Protein AF-R1E0N0-F1 (afdb_monomer_lite)

InterPro domains:
  IPR001611 Leucine-rich repeat [PF13516] (192-214)
  IPR001611 Leucine-rich repeat [PF13516] (220-242)
  IPR001611 Leucine-rich repeat [PF13516] (247-269)
  IPR027038 Ran GTPase-activating protein [PTHR24113] (103-276)
  IPR032675 Leucine-rich repeat domain superfamily [G3DSA:3.80.10.10] (6-167)
  IPR032675 Leucine-rich repeat domain superfamily [G3DSA:3.80.10.10] (168-335)

Secondary structure (DSSP, 8-state):
-TT----TT-SEEE--S----HHHHHHHHHHHHH-SS--EEE-TT-----------TTS---------------SS---------------------PPP-EEE--SS---SHHHHHHHHHHHHH-SS--EEE-TTS---HHHHHHHHHHHHH-SS--BSB-PPTT--EEE-TTS---HHHHHHHHHHHHH-SS--EEE--SS--HHHHHHHHHHHHHH-SS--EEE-TTS---HHHHHHHHHHHTT-SS--EEE--SS---HHHHHHHHHHHHH-SS----EEE-SS-EE-TT-SEEE--S----HHHHHHHHHHHHH-SS--EEE-TTS--TTS-----TT-

Structure (mmCIF, N/CA/C/O backbone):
data_AF-R1E0N0-F1
#
_entry.id   AF-R1E0N0-F1
#
loop_
_atom_site.group_PDB
_atom_site.id
_atom_site.type_symbol
_atom_site.label_atom_id
_atom_site.label_alt_id
_atom_site.label_comp_id
_atom_site.label_asym_id
_atom_site.label_entity_id
_atom_site.label_seq_id
_atom_site.pdbx_PDB_ins_code
_atom_site.Cartn_x
_atom_site.Cartn_y
_atom_site.Cartn_z
_atom_site.occupancy
_atom_site.B_iso_or_equiv
_atom_site.auth_seq_id
_atom_site.auth_comp_id
_atom_site.auth_asym_id
_atom_site.auth_atom_id
_atom_site.pdbx_PDB_model_num
ATOM 1 N N . CYS A 1 1 ? -33.029 17.584 21.250 1.00 31.25 1 CYS A N 1
ATOM 2 C CA . CYS A 1 1 ? -33.042 17.464 19.780 1.00 31.25 1 CYS A CA 1
ATOM 3 C C . CYS A 1 1 ? -33.827 16.222 19.416 1.00 31.25 1 CYS A C 1
ATOM 5 O O . CYS A 1 1 ? -33.360 15.142 19.748 1.00 31.25 1 CYS A O 1
ATOM 7 N N . ASP A 1 2 ? -34.932 16.365 18.687 1.00 25.50 2 ASP A N 1
ATOM 8 C CA . ASP A 1 2 ? -35.741 15.259 18.133 1.00 25.50 2 ASP A CA 1
ATOM 9 C C . ASP A 1 2 ? -35.011 14.463 17.022 1.00 25.50 2 ASP A C 1
ATOM 11 O O . ASP A 1 2 ? -35.625 13.778 16.215 1.00 25.50 2 ASP A O 1
ATOM 15 N N . ALA A 1 3 ? -33.681 14.592 16.940 1.00 32.91 3 ALA A N 1
ATOM 16 C CA . ALA A 1 3 ? -32.833 14.047 15.881 1.00 32.91 3 ALA A CA 1
ATOM 17 C C . ALA A 1 3 ? -32.128 12.737 16.273 1.00 32.91 3 ALA A C 1
ATOM 19 O O . ALA A 1 3 ? -31.517 12.098 15.421 1.00 32.91 3 ALA A O 1
ATOM 20 N N . PHE A 1 4 ? -32.180 12.344 17.548 1.00 43.28 4 PHE A N 1
ATOM 21 C CA . PHE A 1 4 ? -31.486 11.163 18.059 1.00 43.28 4 PHE A CA 1
ATOM 22 C C . PHE A 1 4 ? -32.397 10.407 19.017 1.00 43.28 4 PHE A C 1
ATOM 24 O O . PHE A 1 4 ? -32.357 10.632 20.223 1.00 43.28 4 PHE A O 1
ATOM 31 N N . ASP A 1 5 ? -33.218 9.515 18.471 1.00 41.41 5 ASP A N 1
ATOM 32 C CA . ASP A 1 5 ? -33.920 8.522 19.276 1.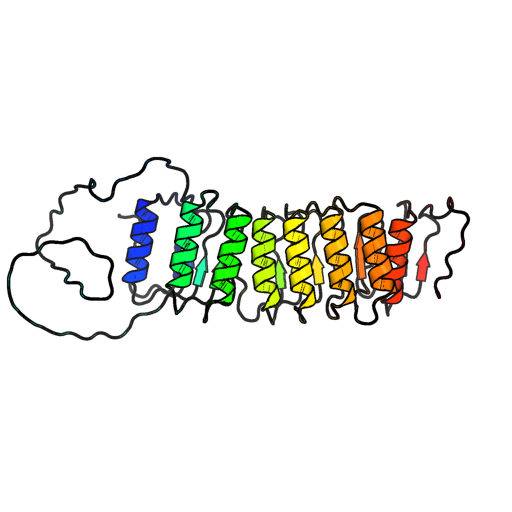00 41.41 5 ASP A CA 1
ATOM 33 C C . ASP A 1 5 ? -33.019 7.280 19.357 1.00 41.41 5 ASP A C 1
ATOM 35 O O . ASP A 1 5 ? -32.892 6.521 18.393 1.00 41.41 5 ASP A O 1
ATOM 39 N N . LEU A 1 6 ? -32.277 7.139 20.462 1.00 48.12 6 LEU A N 1
ATOM 40 C CA . LEU A 1 6 ? -31.504 5.929 20.746 1.00 48.12 6 LEU A CA 1
ATOM 41 C C . LEU A 1 6 ? -32.395 4.970 21.536 1.00 48.12 6 LEU A C 1
ATOM 43 O O . LEU A 1 6 ? -32.607 5.201 22.730 1.00 48.12 6 LEU A O 1
ATOM 47 N N . PRO A 1 7 ? -32.895 3.883 20.923 1.00 46.50 7 PRO A N 1
ATOM 48 C CA . PRO A 1 7 ? -33.668 2.902 21.662 1.00 46.50 7 PRO A CA 1
ATOM 49 C C . PRO A 1 7 ? -32.816 2.302 22.787 1.00 46.50 7 PRO A C 1
ATOM 51 O O . PRO A 1 7 ? -31.628 2.013 22.612 1.00 46.50 7 PRO A O 1
ATOM 54 N N . ALA A 1 8 ? -33.430 2.114 23.957 1.00 50.62 8 ALA A N 1
ATOM 55 C CA . ALA A 1 8 ? -32.774 1.512 25.111 1.00 50.62 8 ALA A CA 1
ATOM 56 C C . ALA A 1 8 ? -32.177 0.141 24.732 1.00 50.62 8 ALA A C 1
ATOM 58 O O . ALA A 1 8 ? -32.892 -0.741 24.259 1.00 50.62 8 ALA A O 1
ATOM 59 N N . GLY A 1 9 ? -30.863 -0.031 24.921 1.00 51.41 9 GLY A N 1
ATOM 60 C CA . GLY A 1 9 ? -30.137 -1.254 24.551 1.00 51.41 9 GLY A CA 1
ATOM 61 C C . GLY A 1 9 ? -29.398 -1.216 23.207 1.00 51.41 9 GLY A C 1
ATOM 62 O O . GLY A 1 9 ? -28.802 -2.224 22.825 1.00 51.41 9 GLY A O 1
ATOM 63 N N . ALA A 1 10 ? -29.414 -0.095 22.478 1.00 50.12 10 ALA A N 1
ATOM 64 C CA . ALA A 1 10 ? -28.702 0.035 21.207 1.00 50.12 10 ALA A CA 1
ATOM 65 C C . ALA A 1 10 ? -27.174 -0.120 21.363 1.00 50.12 10 ALA A C 1
ATOM 67 O O . ALA A 1 10 ? -26.518 0.660 22.050 1.00 50.12 10 ALA A O 1
ATOM 68 N N . GLN A 1 11 ? -26.594 -1.101 20.661 1.00 55.66 11 GLN A N 1
ATOM 69 C CA . GLN A 1 11 ? -25.147 -1.369 20.672 1.00 55.66 11 GLN A CA 1
ATOM 70 C C . GLN A 1 11 ? -24.359 -0.587 19.613 1.00 55.66 11 GLN A C 1
ATOM 72 O O . GLN A 1 11 ? -23.136 -0.467 19.720 1.00 55.66 11 GLN A O 1
ATOM 77 N N . SER A 1 12 ? -25.047 -0.058 18.600 1.00 53.97 12 SER A N 1
ATOM 78 C CA . SER A 1 12 ? -24.457 0.692 17.494 1.00 53.97 12 SER A CA 1
ATOM 79 C C . SER A 1 12 ? -25.295 1.928 17.192 1.00 53.97 12 SER A C 1
ATOM 81 O O . SER A 1 12 ? -26.519 1.833 17.079 1.00 53.97 12 SER A O 1
ATOM 83 N N . LEU A 1 13 ? -24.634 3.079 17.064 1.00 57.12 13 LEU A N 1
ATOM 84 C CA . LEU A 1 13 ? -25.237 4.333 16.622 1.00 57.12 13 LEU A CA 1
ATOM 85 C C . LEU A 1 13 ? -24.609 4.741 15.294 1.00 57.12 13 LEU A C 1
ATOM 87 O O . LEU A 1 13 ? -23.410 5.006 15.222 1.00 57.12 13 LEU A O 1
ATOM 91 N N . VAL A 1 14 ? -25.433 4.820 14.252 1.00 54.00 14 VAL A N 1
ATOM 92 C CA . VAL A 1 14 ? -25.010 5.230 12.912 1.00 54.00 14 VAL A CA 1
ATOM 93 C C . VAL A 1 14 ? -25.655 6.567 12.584 1.00 54.00 14 VAL A C 1
ATOM 95 O O . VAL A 1 14 ? -26.866 6.656 12.401 1.00 54.00 14 VAL A O 1
ATOM 98 N N . VAL A 1 15 ? -24.834 7.605 12.481 1.00 52.31 15 VAL A N 1
ATOM 99 C CA . VAL A 1 15 ? -25.231 8.942 12.051 1.00 52.31 15 VAL A CA 1
ATOM 100 C C . VAL A 1 15 ? -24.463 9.256 10.773 1.00 52.31 15 VAL A C 1
ATOM 102 O O . VAL A 1 15 ? -23.342 9.760 10.817 1.00 52.31 15 VAL A O 1
ATOM 105 N N . LYS A 1 16 ? -25.062 8.914 9.628 1.00 49.94 16 LYS A N 1
ATOM 106 C CA . LYS A 1 16 ? -24.492 9.135 8.291 1.00 49.94 16 LYS A CA 1
ATOM 107 C C . LYS A 1 16 ? -25.175 10.289 7.585 1.00 49.94 16 LYS A C 1
ATOM 109 O O . LYS A 1 16 ? -26.393 10.418 7.672 1.00 49.94 16 LYS A O 1
ATOM 114 N N . SER A 1 17 ? -24.397 11.064 6.833 1.00 48.38 17 SER A N 1
ATOM 115 C CA . SER A 1 17 ? -24.915 12.053 5.874 1.00 48.38 17 SER A CA 1
ATOM 116 C C . SER A 1 17 ? -25.829 13.130 6.476 1.00 48.38 17 SER A C 1
ATOM 118 O O . SER A 1 17 ? -26.565 13.786 5.743 1.00 48.38 17 SER A O 1
ATOM 120 N N . ASN A 1 18 ? -25.758 13.350 7.790 1.00 46.91 18 ASN A N 1
ATOM 121 C CA . ASN A 1 18 ? -26.441 14.447 8.469 1.00 46.91 18 ASN A CA 1
ATOM 122 C C . ASN A 1 18 ? -25.405 15.523 8.793 1.00 46.91 18 ASN A C 1
ATOM 124 O O . ASN A 1 18 ? -24.410 15.167 9.408 1.00 46.91 18 ASN A O 1
ATOM 128 N N . PRO A 1 19 ? -25.580 16.804 8.430 1.00 47.94 19 PRO A N 1
ATOM 129 C CA . PRO A 1 19 ? -24.644 17.857 8.817 1.00 47.94 19 PRO A CA 1
ATOM 130 C C . PRO A 1 19 ? -24.703 18.078 10.337 1.00 47.94 19 PRO A C 1
ATOM 132 O O . PRO A 1 19 ? -25.600 18.737 10.861 1.00 47.94 19 PRO A O 1
ATOM 135 N N . ILE A 1 20 ? -23.756 17.489 11.063 1.00 45.81 20 ILE A N 1
ATOM 136 C CA . ILE A 1 20 ? -23.648 17.574 12.524 1.00 45.81 20 ILE A CA 1
ATOM 137 C C . ILE A 1 20 ? -22.694 18.728 12.843 1.00 45.81 20 ILE A C 1
ATOM 139 O O . ILE A 1 20 ? -21.484 18.564 12.781 1.00 45.81 20 ILE A O 1
ATOM 143 N N . GLY A 1 21 ? -23.211 19.910 13.184 1.00 43.19 21 GLY A N 1
ATOM 144 C CA . GLY A 1 21 ? -22.358 21.036 13.593 1.00 43.19 21 GLY A CA 1
ATOM 145 C C . GLY A 1 21 ? -21.530 20.751 14.867 1.00 43.19 21 GLY A C 1
ATOM 146 O O . GLY A 1 21 ? -21.801 19.776 15.575 1.00 43.19 21 GLY A O 1
ATOM 147 N N . PRO A 1 22 ? -20.570 21.623 15.241 1.00 42.31 22 PRO A N 1
ATOM 148 C CA . PRO A 1 22 ? -19.692 21.436 16.408 1.00 42.31 22 PRO A CA 1
ATOM 149 C C . PRO A 1 22 ? -20.447 21.166 17.720 1.00 42.31 22 PRO A C 1
ATOM 151 O O . PRO A 1 22 ? -20.019 20.360 18.543 1.00 42.31 22 PRO A O 1
ATOM 154 N N . ALA A 1 23 ? -21.619 21.785 17.890 1.00 37.19 23 ALA A N 1
ATOM 155 C CA . ALA A 1 23 ? -22.495 21.569 19.039 1.00 37.19 23 ALA A CA 1
ATOM 156 C C . ALA A 1 23 ? -23.024 20.128 19.121 1.00 37.19 23 ALA A C 1
ATOM 158 O O . ALA A 1 23 ? -23.119 19.569 20.210 1.00 37.19 23 ALA A O 1
ATOM 159 N N . ALA A 1 24 ? -23.321 19.502 17.982 1.00 40.81 24 ALA A N 1
ATOM 160 C CA . ALA A 1 24 ? -23.799 18.129 17.932 1.00 40.81 24 ALA A CA 1
ATOM 161 C C . ALA A 1 24 ? -22.650 17.111 18.082 1.00 40.81 24 ALA A C 1
ATOM 163 O O . ALA A 1 24 ? -22.877 16.041 18.638 1.00 40.81 24 ALA A O 1
ATOM 164 N N . ALA A 1 25 ? -21.406 17.471 17.732 1.00 44.06 25 ALA A N 1
ATOM 165 C CA . ALA A 1 25 ? -20.209 16.697 18.087 1.00 44.06 25 ALA A CA 1
ATOM 166 C C . ALA A 1 25 ? -19.951 16.686 19.611 1.00 44.06 25 ALA A C 1
ATOM 168 O O . ALA A 1 25 ? -19.658 15.636 20.185 1.00 44.06 25 ALA A O 1
ATOM 169 N N . THR A 1 26 ? -20.141 17.822 20.291 1.00 42.44 26 THR A N 1
ATOM 170 C CA . THR A 1 26 ? -20.102 17.904 21.764 1.00 42.44 26 THR A CA 1
ATOM 171 C C . THR A 1 26 ? -21.248 17.117 22.408 1.00 42.44 26 THR A C 1
ATOM 173 O O . THR A 1 26 ? -21.050 16.439 23.415 1.00 42.44 26 THR A O 1
ATOM 176 N N . LEU A 1 27 ? -22.440 17.148 21.803 1.00 38.47 27 LEU A N 1
ATOM 177 C CA . LEU A 1 27 ? -23.608 16.386 22.255 1.00 38.47 27 LEU A CA 1
ATOM 178 C C . LEU A 1 27 ? -23.387 14.871 22.097 1.00 38.47 27 LEU A C 1
ATOM 180 O O . LEU A 1 27 ? -23.697 14.111 23.009 1.00 38.47 27 LEU A O 1
ATOM 184 N N . LEU A 1 28 ? -22.753 14.442 21.001 1.00 46.28 28 LEU A N 1
ATOM 185 C CA . LEU A 1 28 ? -22.295 13.068 20.777 1.00 46.28 28 LEU A CA 1
ATOM 186 C C . LEU A 1 28 ? -21.244 12.631 21.804 1.00 46.28 28 LEU A C 1
ATOM 188 O O . LEU A 1 28 ? -21.356 11.537 22.348 1.00 46.28 28 LEU A O 1
ATOM 192 N N . ALA A 1 29 ? -20.276 13.490 22.141 1.00 42.81 29 ALA A N 1
ATOM 193 C CA . ALA A 1 29 ? -19.325 13.220 23.222 1.00 42.81 29 ALA A CA 1
ATOM 194 C C . ALA A 1 29 ? -20.030 13.038 24.583 1.00 42.81 29 ALA A C 1
ATOM 196 O O . ALA A 1 29 ? -19.627 12.190 25.380 1.00 42.81 29 ALA A O 1
ATOM 197 N N . GLY A 1 30 ? -21.117 13.779 24.826 1.00 39.38 30 GLY A N 1
ATOM 198 C CA . GLY A 1 30 ? -21.994 13.599 25.986 1.00 39.38 30 GLY A CA 1
ATOM 199 C C . GLY A 1 30 ? -22.769 12.274 25.970 1.00 39.38 30 GLY A C 1
ATOM 200 O O . GLY A 1 30 ? -22.782 11.567 26.975 1.00 39.38 30 GLY A O 1
ATOM 201 N N . VAL A 1 31 ? -23.354 11.896 24.828 1.00 41.09 31 VAL A N 1
ATOM 202 C CA . VAL A 1 31 ? -24.087 10.625 24.644 1.00 41.09 31 VAL A CA 1
ATOM 203 C C . VAL A 1 31 ? -23.164 9.413 24.811 1.00 41.09 31 VAL A C 1
ATOM 205 O O . VAL A 1 31 ? -23.545 8.440 25.457 1.00 41.09 31 VAL A O 1
ATOM 208 N N . LEU A 1 32 ? -21.925 9.482 24.312 1.00 47.34 32 LEU A N 1
ATOM 209 C CA . LEU A 1 32 ? -20.915 8.432 24.505 1.00 47.34 32 LEU A CA 1
ATOM 210 C C . LEU A 1 32 ? -20.492 8.285 25.970 1.00 47.34 32 LEU A C 1
ATOM 212 O O . LEU A 1 32 ? -20.198 7.182 26.413 1.00 47.34 32 LEU A O 1
ATOM 216 N N . LYS A 1 33 ? -20.468 9.388 26.725 1.00 44.66 33 LYS A N 1
ATOM 217 C CA . LYS A 1 33 ? -20.121 9.385 28.152 1.00 44.66 33 LYS A CA 1
ATOM 218 C C . LYS A 1 33 ? -21.240 8.814 29.034 1.00 44.66 33 LYS A C 1
ATOM 220 O O . LYS A 1 33 ? -20.961 8.359 30.138 1.00 44.66 33 LYS A O 1
ATOM 225 N N . LEU A 1 34 ? -22.490 8.870 28.567 1.00 39.72 34 LEU A N 1
ATOM 226 C CA . LEU A 1 34 ? -23.687 8.470 29.317 1.00 39.72 34 LEU A CA 1
ATOM 227 C C . LEU A 1 34 ? -24.271 7.116 28.878 1.00 39.72 34 LEU A C 1
ATOM 229 O O . LEU A 1 34 ? -25.087 6.550 29.604 1.00 39.72 34 LEU A O 1
ATOM 233 N N . SER A 1 35 ? -23.888 6.585 27.713 1.00 44.94 35 SER A N 1
ATOM 234 C CA . SER A 1 35 ? -24.429 5.315 27.226 1.00 44.94 35 SER A CA 1
ATOM 235 C C . SER A 1 35 ? -23.799 4.112 27.925 1.00 44.94 35 SER A C 1
ATOM 237 O O . SER A 1 35 ? -22.593 3.902 27.874 1.00 44.94 35 SER A O 1
ATOM 239 N N . GLN A 1 36 ? -24.648 3.270 28.515 1.00 52.94 36 GLN A N 1
ATOM 240 C CA . GLN A 1 36 ? -24.262 1.998 29.133 1.00 52.94 36 GLN A CA 1
ATOM 241 C C . GLN A 1 36 ? -24.331 0.812 28.164 1.00 52.94 36 GLN A C 1
ATOM 243 O O . GLN A 1 36 ? -24.257 -0.324 28.611 1.00 52.94 36 GLN A O 1
ATOM 248 N N . THR A 1 37 ? -24.530 1.020 26.858 1.00 49.44 37 THR A N 1
ATOM 249 C CA . THR A 1 37 ? -24.703 -0.100 25.903 1.00 49.44 37 THR A CA 1
ATOM 250 C C . THR A 1 37 ? -24.011 0.093 24.557 1.00 49.44 37 THR A C 1
ATOM 252 O O . THR A 1 37 ? -23.838 -0.884 23.829 1.00 49.44 37 THR A O 1
ATOM 255 N N . LEU A 1 38 ? -23.564 1.310 24.231 1.00 53.47 38 LEU A N 1
ATOM 256 C CA . LEU A 1 38 ? -22.994 1.607 22.922 1.00 53.47 38 LEU A CA 1
ATOM 257 C C . LEU A 1 38 ? -21.565 1.070 22.785 1.00 53.47 38 LEU A C 1
ATOM 259 O O . LEU A 1 38 ? -20.667 1.462 23.524 1.00 53.47 38 LEU A O 1
ATOM 263 N N . THR A 1 39 ? -21.340 0.228 21.782 1.00 57.75 39 THR A N 1
ATOM 264 C CA . THR A 1 39 ? -20.015 -0.326 21.452 1.00 57.75 39 THR A CA 1
ATOM 265 C C . THR A 1 39 ? -19.440 0.241 20.157 1.00 57.75 39 THR A C 1
ATOM 267 O O . THR A 1 39 ? -18.218 0.352 20.042 1.00 57.75 39 THR A O 1
ATOM 270 N N . THR A 1 40 ? -20.310 0.664 19.233 1.00 53.09 40 THR A N 1
ATOM 271 C CA . THR A 1 40 ? -19.940 1.207 17.921 1.00 53.09 40 THR A CA 1
ATOM 272 C C . THR A 1 40 ? -20.577 2.575 17.689 1.00 53.09 40 THR A C 1
ATOM 274 O O . THR A 1 40 ? -21.780 2.752 17.898 1.00 53.09 40 THR A O 1
ATOM 277 N N . LEU A 1 41 ? -19.784 3.529 17.200 1.00 59.47 41 LEU A N 1
ATOM 278 C CA . LEU A 1 41 ? -20.256 4.831 16.732 1.00 59.47 41 LEU A CA 1
ATOM 279 C C . LEU A 1 41 ? -19.771 5.100 15.304 1.00 59.47 41 LEU A C 1
ATOM 281 O O . LEU A 1 41 ? -18.569 5.151 15.068 1.00 59.47 41 LEU A O 1
ATOM 285 N N . ASP A 1 42 ? -20.687 5.343 14.369 1.00 52.81 42 ASP A N 1
ATOM 286 C CA . ASP A 1 42 ? -20.373 5.713 12.986 1.00 52.81 42 ASP A CA 1
ATOM 287 C C . ASP A 1 42 ? -20.882 7.123 12.680 1.00 52.81 42 ASP A C 1
ATOM 289 O O . ASP A 1 42 ? -22.086 7.364 12.657 1.00 52.81 42 ASP A O 1
ATOM 293 N N . LEU A 1 43 ? -19.953 8.054 12.459 1.00 55.91 43 LEU A N 1
ATOM 294 C CA . LEU A 1 43 ? -20.214 9.451 12.104 1.00 55.91 43 LEU A CA 1
ATOM 295 C C . LEU A 1 43 ? -19.848 9.759 10.647 1.00 55.91 43 LEU A C 1
ATOM 297 O O . LEU A 1 43 ? -19.673 10.923 10.288 1.00 55.91 43 LEU A O 1
ATOM 301 N N . SER A 1 44 ? -19.652 8.745 9.805 1.00 52.25 44 SER A N 1
ATOM 302 C CA . SER A 1 44 ? -19.103 8.946 8.465 1.00 52.25 44 SER A CA 1
ATOM 303 C C . SER A 1 44 ? -19.971 9.850 7.584 1.00 52.25 44 SER A C 1
ATOM 305 O O . SER A 1 44 ? -21.200 9.780 7.567 1.00 52.25 44 SER A O 1
ATOM 307 N N . SER A 1 45 ? -19.315 10.703 6.793 1.00 50.31 45 SER A N 1
ATOM 308 C CA . SER A 1 45 ? -19.965 11.617 5.837 1.00 50.31 45 SER A CA 1
ATOM 309 C C . SER A 1 45 ? -20.953 12.626 6.454 1.00 50.31 45 SER A C 1
ATOM 311 O O . SER A 1 45 ? -21.751 13.214 5.730 1.00 50.31 45 SER A O 1
ATOM 313 N N . SER A 1 46 ? -20.897 12.867 7.767 1.00 48.12 46 SER A N 1
ATOM 314 C CA . SER A 1 46 ? -21.801 13.778 8.494 1.00 48.12 46 SER A CA 1
ATOM 315 C C . SER A 1 46 ? -21.347 15.248 8.540 1.00 48.12 46 SER A C 1
ATOM 317 O O . SER A 1 46 ? -21.805 16.026 9.370 1.00 48.12 46 SER A O 1
ATOM 319 N N . GLY A 1 47 ? -20.438 15.657 7.646 1.00 44.62 47 GLY A N 1
ATOM 320 C CA . GLY A 1 47 ? -20.153 17.071 7.357 1.00 44.62 47 GLY A CA 1
ATOM 321 C C . GLY A 1 47 ? -19.937 17.977 8.578 1.00 44.62 47 GLY A C 1
ATOM 322 O O . GLY A 1 47 ? -20.528 19.051 8.636 1.00 44.62 47 GLY A O 1
ATOM 323 N N . ILE A 1 48 ? -19.101 17.564 9.542 1.00 47.91 48 ILE A N 1
ATOM 324 C CA . ILE A 1 48 ? -18.906 18.291 10.816 1.00 47.91 48 ILE A CA 1
ATOM 325 C C . ILE A 1 48 ? -18.257 19.681 10.626 1.00 47.91 48 ILE A C 1
ATOM 327 O O . ILE A 1 48 ? -18.323 20.549 11.496 1.00 47.91 48 ILE A O 1
ATOM 331 N N . CYS A 1 49 ? -17.690 19.936 9.446 1.00 37.38 49 CYS A N 1
ATOM 332 C CA . CYS A 1 49 ? -16.821 21.075 9.175 1.00 37.38 49 CYS A CA 1
ATOM 333 C C . CYS A 1 49 ? -17.381 21.974 8.053 1.00 37.38 49 CYS A C 1
ATOM 335 O O . CYS A 1 49 ? -16.840 21.977 6.947 1.00 37.38 49 CYS A O 1
ATOM 337 N N . GLN A 1 50 ? -18.463 22.726 8.296 1.00 32.28 50 GLN A N 1
ATOM 338 C CA . GLN A 1 50 ? -18.890 23.807 7.378 1.00 32.28 50 GLN A CA 1
ATOM 339 C C . GLN A 1 50 ? -19.317 25.128 8.043 1.00 32.28 50 GLN A C 1
ATOM 341 O O . GLN A 1 50 ? -19.706 26.048 7.331 1.00 32.28 50 GLN A O 1
ATOM 346 N N . VAL A 1 51 ? -19.194 25.296 9.364 1.00 29.30 51 VAL A N 1
ATOM 347 C CA . VAL A 1 51 ? -19.528 26.579 10.012 1.00 29.30 51 VAL A CA 1
ATOM 348 C C . VAL A 1 51 ? -18.311 27.118 10.757 1.00 29.30 51 VAL A C 1
ATOM 350 O O . VAL A 1 51 ? -17.847 26.519 11.722 1.00 29.30 51 VAL A O 1
ATOM 353 N N . THR A 1 52 ? -17.792 28.242 10.261 1.00 26.14 52 THR A N 1
ATOM 354 C CA . THR A 1 52 ? -16.612 28.983 10.737 1.00 26.14 52 THR A CA 1
ATOM 355 C C . THR A 1 52 ? -16.870 29.878 11.949 1.00 26.14 52 THR A C 1
ATOM 357 O O . THR A 1 52 ? -15.986 30.644 12.318 1.00 26.14 52 THR A O 1
ATOM 360 N N . ASP A 1 53 ? -18.027 29.782 12.602 1.00 24.62 53 ASP A N 1
ATOM 361 C CA . ASP A 1 53 ? -18.358 30.667 13.716 1.00 24.62 53 ASP A CA 1
ATOM 362 C C . ASP A 1 53 ? -18.360 29.928 15.053 1.00 24.62 53 ASP A C 1
ATOM 364 O O . ASP A 1 53 ? -19.092 28.968 15.299 1.00 24.62 53 ASP A O 1
ATOM 368 N N . TYR A 1 54 ? -17.479 30.417 15.919 1.00 25.41 54 TYR A N 1
ATOM 369 C CA . TYR A 1 54 ? -17.299 30.024 17.304 1.00 25.41 54 TYR A CA 1
ATOM 370 C C . TYR A 1 54 ? -18.607 30.266 18.076 1.00 25.41 54 TYR A C 1
ATOM 372 O O . TYR A 1 54 ? -18.985 31.412 18.319 1.00 25.41 54 TYR A O 1
ATOM 380 N N . VAL A 1 55 ? -19.297 29.204 18.498 1.00 26.92 55 VAL A N 1
ATOM 381 C CA . VAL A 1 55 ? -20.316 29.323 19.548 1.00 26.92 55 VAL A CA 1
ATOM 382 C C . VAL A 1 55 ? -19.596 29.177 20.878 1.00 26.92 55 VAL A C 1
ATOM 384 O O . VAL A 1 55 ? -19.226 28.082 21.296 1.00 26.92 55 VAL A O 1
ATOM 387 N N . ASP A 1 56 ? -19.368 30.315 21.521 1.00 27.31 56 ASP A N 1
ATOM 388 C CA . ASP A 1 56 ? -18.956 30.384 22.915 1.00 27.31 56 ASP A CA 1
ATOM 389 C C . ASP A 1 56 ? -20.000 29.651 23.775 1.00 27.31 56 ASP A C 1
ATOM 391 O O . ASP A 1 56 ? -21.143 30.096 23.911 1.00 27.31 56 ASP A O 1
ATOM 395 N N . ALA A 1 57 ? -19.613 28.505 24.339 1.00 28.44 57 ALA A N 1
ATOM 396 C CA . ALA A 1 57 ? -20.478 27.666 25.168 1.00 28.44 57 ALA A CA 1
ATOM 397 C C . ALA A 1 57 ? -20.954 28.370 26.456 1.00 28.44 57 ALA A C 1
ATOM 399 O O . ALA A 1 57 ? -21.817 27.842 27.151 1.00 28.44 57 ALA A O 1
ATOM 400 N N . THR A 1 58 ? -20.447 29.573 26.758 1.00 27.12 58 THR A N 1
ATOM 401 C CA . THR A 1 58 ? -20.941 30.431 27.846 1.00 27.12 58 THR A CA 1
ATOM 402 C C . THR A 1 58 ? -22.110 31.343 27.444 1.00 27.12 58 THR A C 1
ATOM 404 O O . THR A 1 58 ? -22.669 32.027 28.299 1.00 27.12 58 THR A O 1
ATOM 407 N N . LYS A 1 59 ? -22.521 31.354 26.166 1.00 24.52 59 LYS A N 1
ATOM 408 C CA . LYS A 1 59 ? -23.579 32.241 25.634 1.00 24.52 59 LYS A CA 1
ATOM 409 C C . LYS A 1 59 ? -24.820 31.529 25.092 1.00 24.52 59 LYS A C 1
ATOM 411 O O . LYS A 1 59 ? -25.682 32.182 24.508 1.00 24.52 59 LYS A O 1
ATOM 416 N N . VAL A 1 60 ? -24.951 30.220 25.294 1.00 25.41 60 VAL A N 1
ATOM 417 C CA . VAL A 1 60 ? -26.189 29.504 24.957 1.00 25.41 60 VAL A CA 1
ATOM 418 C C . VAL A 1 60 ? -27.114 29.540 26.170 1.00 25.41 60 VAL A C 1
ATOM 420 O O . VAL A 1 60 ? -27.004 28.710 27.069 1.00 25.41 60 VAL A O 1
ATOM 423 N N . SER A 1 61 ? -28.015 30.523 26.210 1.00 24.20 61 SER A N 1
ATOM 424 C CA . SER A 1 61 ? -29.154 30.518 27.125 1.00 24.20 61 SER A CA 1
ATOM 425 C C . SER A 1 61 ? -30.374 29.904 26.437 1.00 24.20 61 SER A C 1
ATOM 427 O O . SER A 1 61 ? -30.722 30.239 25.306 1.00 24.20 61 SER A O 1
ATOM 429 N N . GLY A 1 62 ? -31.026 28.985 27.140 1.00 27.23 62 GLY A N 1
ATOM 430 C CA . GLY A 1 62 ? -32.316 28.418 26.778 1.00 27.23 62 GLY A CA 1
ATOM 431 C C . GLY A 1 62 ? -33.019 27.994 28.058 1.00 27.23 62 GLY A C 1
ATOM 432 O O . GLY A 1 62 ? -32.423 27.325 28.900 1.00 27.23 62 GLY A O 1
ATOM 433 N N . GLU A 1 63 ? -34.259 28.435 28.242 1.00 21.58 63 GLU A N 1
ATOM 434 C CA . GLU A 1 63 ? -35.066 28.065 29.402 1.00 21.58 63 GLU A CA 1
ATOM 435 C C . GLU A 1 63 ? -35.578 26.627 29.250 1.00 21.58 63 GLU A C 1
ATOM 437 O O . GLU A 1 63 ? -36.191 26.276 28.241 1.00 21.58 63 GLU A O 1
ATOM 442 N N . SER A 1 64 ? -35.354 25.802 30.275 1.00 26.48 64 SER A N 1
ATOM 443 C CA . SER A 1 64 ? -36.064 24.535 30.451 1.00 26.48 64 SER A CA 1
ATOM 444 C C . SER A 1 64 ? -37.367 24.794 31.206 1.00 26.48 64 SER A C 1
ATOM 446 O O . SER A 1 64 ? -37.371 25.485 32.225 1.00 26.48 64 SER A O 1
ATOM 448 N N . LYS A 1 65 ? -38.471 24.219 30.722 1.00 25.86 65 LYS A N 1
ATOM 449 C CA . LYS A 1 65 ? -39.786 24.250 31.380 1.00 25.86 65 LYS A CA 1
ATOM 450 C C . LYS A 1 65 ? -40.076 23.020 32.241 1.00 25.86 65 LYS A C 1
ATOM 452 O O . LYS A 1 65 ? -41.233 22.794 32.581 1.00 25.86 65 LYS A O 1
ATOM 457 N N . GLU A 1 66 ? -39.063 22.253 32.636 1.00 26.66 66 GLU A N 1
ATOM 458 C CA . GLU A 1 66 ? -39.275 21.104 33.518 1.00 26.66 66 GLU A CA 1
ATOM 459 C C . GLU A 1 66 ? -38.450 21.186 34.800 1.00 26.66 66 GLU A C 1
ATOM 461 O O . GLU A 1 66 ? -37.237 21.390 34.808 1.00 26.66 66 GLU A O 1
ATOM 466 N N . VAL A 1 67 ? -39.191 21.075 35.901 1.00 24.44 67 VAL A N 1
ATOM 467 C CA . VAL A 1 67 ? -38.743 21.164 37.284 1.00 24.44 67 VAL A CA 1
ATOM 468 C C . VAL A 1 67 ? -38.198 19.805 37.717 1.00 24.44 67 VAL A C 1
ATOM 470 O O . VAL A 1 67 ? -38.937 18.825 37.729 1.00 24.44 67 VAL A O 1
ATOM 473 N N . GLY A 1 68 ? -36.942 19.792 38.169 1.00 29.95 68 GLY A N 1
ATOM 474 C CA . GLY A 1 68 ? -36.424 18.792 39.106 1.00 29.95 68 GLY A CA 1
ATOM 475 C C . GLY A 1 68 ? -35.613 17.642 38.505 1.00 29.95 68 GLY A C 1
ATOM 476 O O . GLY A 1 68 ? -36.146 16.560 38.299 1.00 29.95 68 GLY A O 1
ATOM 477 N N . ALA A 1 69 ? -34.301 17.841 38.350 1.00 22.28 69 ALA A N 1
ATOM 478 C CA . ALA A 1 69 ? -33.281 16.801 38.534 1.00 22.28 69 ALA A CA 1
ATOM 479 C C . ALA A 1 69 ? -31.891 17.456 38.627 1.00 22.28 69 ALA A C 1
ATOM 481 O O . ALA A 1 69 ? -31.446 18.133 37.703 1.00 22.28 69 ALA A O 1
ATOM 482 N N . GLU A 1 70 ? -31.221 17.269 39.761 1.00 22.45 70 GLU A N 1
ATOM 483 C CA . GLU A 1 70 ? -29.886 17.789 40.066 1.00 22.45 70 GLU A CA 1
ATOM 484 C C . GLU A 1 70 ? -28.836 16.706 39.756 1.00 22.45 70 GLU A C 1
ATOM 486 O O . GLU A 1 70 ? -28.995 15.552 40.156 1.00 22.45 70 GLU A O 1
ATOM 491 N N . VAL A 1 71 ? -27.773 17.047 39.017 1.00 24.67 71 VAL A N 1
ATOM 492 C CA . VAL A 1 71 ? -26.701 16.112 38.628 1.00 24.67 71 VAL A CA 1
ATOM 493 C C . VAL A 1 71 ? -25.399 16.538 39.308 1.00 24.67 71 VAL A C 1
ATOM 495 O O . VAL A 1 71 ? -24.774 17.519 38.914 1.00 24.67 71 VAL A O 1
ATOM 498 N N . VAL A 1 72 ? -24.989 15.784 40.331 1.00 20.91 72 VAL A N 1
ATOM 499 C CA . VAL A 1 72 ? -23.738 15.980 41.083 1.00 20.91 72 VAL A CA 1
ATOM 500 C C . VAL A 1 72 ? -22.603 15.181 40.430 1.00 20.91 72 VAL A C 1
ATOM 502 O O . VAL A 1 72 ? -22.731 13.983 40.191 1.00 20.91 72 VAL A O 1
ATOM 505 N N . TYR A 1 73 ? -21.477 15.847 40.162 1.00 23.83 73 TYR A N 1
ATOM 506 C CA . TYR A 1 73 ? -20.254 15.286 39.572 1.00 23.83 73 TYR A CA 1
ATOM 507 C C . TYR A 1 73 ? -19.091 15.381 40.574 1.00 23.83 73 TYR A C 1
ATOM 509 O O . TYR A 1 73 ? -18.852 16.459 41.113 1.00 23.83 73 TYR A O 1
ATOM 517 N N . GLN A 1 74 ? -18.317 14.302 40.773 1.00 20.45 74 GLN A N 1
ATOM 518 C CA . GLN A 1 74 ? -17.000 14.363 41.433 1.00 20.45 74 GLN A CA 1
ATOM 519 C C . GLN A 1 74 ? -15.959 13.399 40.822 1.00 20.45 74 GLN A C 1
ATOM 521 O O . GLN A 1 74 ? -16.083 12.185 40.940 1.00 20.45 74 GLN A O 1
ATOM 526 N N . GLY A 1 75 ? -14.895 14.000 40.256 1.00 24.48 75 GLY A N 1
ATOM 527 C CA . GLY A 1 75 ? -13.498 13.520 40.167 1.00 24.48 75 GLY A CA 1
ATOM 528 C C . GLY A 1 75 ? -13.160 12.451 39.112 1.00 24.48 75 GLY A C 1
ATOM 529 O O . GLY A 1 75 ? -13.584 11.313 39.238 1.00 24.48 75 GLY A O 1
ATOM 530 N N . ARG A 1 76 ? -12.315 12.690 38.089 1.00 23.34 76 ARG A N 1
ATOM 531 C CA . ARG A 1 76 ? -11.103 13.549 38.004 1.00 23.34 76 ARG A CA 1
ATOM 532 C C . ARG A 1 76 ? -11.138 14.514 36.785 1.00 23.34 76 ARG A C 1
ATOM 534 O O . ARG A 1 76 ? -11.541 14.106 35.702 1.00 23.34 76 ARG A O 1
ATOM 541 N N . GLU A 1 77 ? -10.733 15.777 36.994 1.00 26.08 77 GLU A N 1
ATOM 542 C CA . GLU A 1 77 ? -11.269 17.040 36.404 1.00 26.08 77 GLU A CA 1
ATOM 543 C C . GLU A 1 77 ? -10.452 17.796 35.318 1.00 26.08 77 GLU A C 1
ATOM 545 O O . GLU A 1 77 ? -9.245 17.599 35.184 1.00 26.08 77 GLU A O 1
ATOM 550 N N . LEU A 1 78 ? -11.115 18.794 34.680 1.00 21.81 78 LEU A N 1
ATOM 551 C CA . LEU A 1 78 ? -10.699 20.222 34.650 1.00 21.81 78 LEU A CA 1
ATOM 552 C C . LEU A 1 78 ? -11.902 21.129 35.079 1.00 21.81 78 LEU A C 1
ATOM 554 O O . LEU A 1 78 ? -13.036 20.807 34.730 1.00 21.81 78 LEU A O 1
ATOM 558 N N . ILE A 1 79 ? -11.648 22.217 35.833 1.00 21.05 79 ILE A N 1
ATOM 559 C CA . ILE A 1 79 ? -12.548 22.980 36.753 1.00 21.05 79 ILE A CA 1
ATOM 560 C C . ILE A 1 79 ? -13.082 24.324 36.187 1.00 21.05 79 ILE A C 1
ATOM 562 O O . ILE A 1 79 ? -12.330 25.021 35.509 1.00 21.05 79 ILE A O 1
ATOM 566 N N . VAL A 1 80 ? -14.293 24.758 36.611 1.00 19.61 80 VAL A N 1
ATOM 567 C CA . VAL A 1 80 ? -14.680 26.181 36.857 1.00 19.61 80 VAL A CA 1
ATOM 568 C C . VAL A 1 80 ? -15.493 26.296 38.178 1.00 19.61 80 VAL A C 1
ATOM 570 O O . VAL A 1 80 ? -16.429 25.531 38.383 1.00 19.61 80 VAL A O 1
ATOM 573 N N . SER A 1 81 ? -15.098 27.221 39.071 1.00 20.80 81 SER A N 1
ATOM 574 C CA . SER A 1 81 ? -15.598 27.559 40.439 1.00 20.80 81 SER A CA 1
ATOM 575 C C . SER A 1 81 ? -16.750 28.601 40.432 1.00 20.80 81 SER A C 1
ATOM 577 O O . SER A 1 81 ? -16.856 29.316 39.444 1.00 20.80 81 SER A O 1
ATOM 579 N N . GLU A 1 82 ? -17.638 28.831 41.420 1.00 22.56 82 GLU A N 1
ATOM 580 C CA . GLU A 1 82 ? -17.694 28.667 42.896 1.00 22.56 82 GLU A CA 1
ATOM 581 C C . GLU A 1 82 ? -19.076 28.145 43.388 1.00 22.56 82 GLU A C 1
ATOM 583 O O . GLU A 1 82 ? -20.075 28.221 42.677 1.00 22.56 82 GLU A O 1
ATOM 588 N N . ALA A 1 83 ? -19.129 27.645 44.631 1.00 24.67 83 ALA A N 1
ATOM 589 C CA . ALA A 1 83 ? -20.267 26.966 45.270 1.00 24.67 83 ALA A CA 1
ATOM 590 C C . ALA A 1 83 ? -21.112 27.855 46.212 1.00 24.67 83 ALA A C 1
ATOM 592 O O . ALA A 1 83 ? -20.602 28.845 46.736 1.00 24.67 83 ALA A O 1
ATOM 593 N N . LYS A 1 84 ? -22.338 27.404 46.555 1.00 20.98 84 LYS A N 1
ATOM 594 C CA . LYS A 1 84 ? -22.882 27.481 47.931 1.00 20.98 84 LYS A CA 1
ATOM 595 C C . LYS A 1 84 ? -24.022 26.479 48.219 1.00 20.98 84 LYS A C 1
ATOM 597 O O . LYS A 1 84 ? -25.098 26.583 47.649 1.00 20.98 84 LYS A O 1
ATOM 602 N N . ASP A 1 85 ? -23.709 25.599 49.174 1.00 24.38 85 ASP A N 1
ATOM 603 C CA . ASP A 1 85 ? -24.515 24.979 50.242 1.00 24.38 85 ASP A CA 1
ATOM 604 C C . ASP A 1 85 ? -25.693 23.990 50.001 1.00 24.38 85 ASP A C 1
ATOM 606 O O . ASP A 1 85 ? -26.717 24.319 49.415 1.00 24.38 85 ASP A O 1
ATOM 610 N N . PHE A 1 86 ? -25.541 22.841 50.695 1.00 24.83 86 PHE A N 1
ATOM 611 C CA . PHE A 1 86 ? -26.500 21.976 51.427 1.00 24.83 86 PHE A CA 1
ATOM 612 C C . PHE A 1 86 ? -26.621 20.465 51.082 1.00 24.83 86 PHE A C 1
ATOM 614 O O . PHE A 1 86 ? -27.028 20.034 50.014 1.00 24.83 86 PHE A O 1
ATOM 621 N N . THR A 1 87 ? -26.256 19.697 52.119 1.00 28.80 87 THR A N 1
ATOM 622 C CA . THR A 1 87 ? -26.604 18.348 52.625 1.00 28.80 87 THR A CA 1
ATOM 623 C C . THR A 1 87 ? -27.721 17.510 51.969 1.00 28.80 87 THR A C 1
ATOM 625 O O . THR A 1 87 ? -28.889 17.853 52.092 1.00 28.80 87 THR A O 1
ATOM 628 N N . GLU A 1 88 ? -27.404 16.300 51.485 1.00 25.61 88 GLU A N 1
ATOM 629 C CA . GLU A 1 88 ? -27.607 14.987 52.147 1.00 25.61 88 GLU A CA 1
ATOM 630 C C . GLU A 1 88 ? -27.138 13.829 51.234 1.00 25.61 88 GLU A C 1
ATOM 632 O O . GLU A 1 88 ? -27.258 13.876 50.014 1.00 25.61 88 GLU A O 1
ATOM 637 N N . LYS A 1 89 ? -26.563 12.778 51.835 1.00 30.16 89 LYS A N 1
ATOM 638 C CA . LYS A 1 89 ? -26.017 11.589 51.155 1.00 30.16 89 LYS A CA 1
ATOM 639 C C . LYS A 1 89 ? -27.112 10.577 50.806 1.00 30.16 89 LYS A C 1
ATOM 641 O O . LYS A 1 89 ? -27.818 10.149 51.716 1.00 30.16 89 LYS A O 1
ATOM 646 N N . ARG A 1 90 ? -27.097 10.032 49.580 1.00 23.27 90 ARG A N 1
ATOM 647 C CA . ARG A 1 90 ? -27.474 8.629 49.297 1.00 23.27 90 ARG A CA 1
ATOM 648 C C . ARG A 1 90 ? -26.611 8.040 48.176 1.00 23.27 90 ARG A C 1
ATOM 650 O O . ARG A 1 90 ? -26.565 8.576 47.076 1.00 23.27 90 ARG A O 1
ATOM 657 N N . GLU A 1 91 ? -25.926 6.944 48.493 1.00 26.09 91 GLU A N 1
ATOM 658 C CA . GLU A 1 91 ? -25.149 6.113 47.566 1.00 26.09 91 GLU A CA 1
ATOM 659 C C . GLU A 1 91 ? -26.068 5.193 46.754 1.00 26.09 91 GLU A C 1
ATOM 661 O O . GLU A 1 91 ? -26.918 4.507 47.324 1.00 26.09 91 GLU A O 1
ATOM 666 N N . VAL A 1 92 ? -25.835 5.123 45.440 1.00 23.81 92 VAL A N 1
ATOM 667 C CA . VAL A 1 92 ? -26.218 3.984 44.595 1.00 23.81 92 VAL A CA 1
ATOM 668 C C . VAL A 1 92 ? -25.057 3.710 43.641 1.00 23.81 92 VAL A C 1
ATOM 670 O O . VAL A 1 92 ? -24.766 4.501 42.747 1.00 23.81 92 VAL A O 1
ATOM 673 N N . THR A 1 93 ? -24.373 2.592 43.855 1.00 23.05 93 THR A N 1
ATOM 674 C CA . THR A 1 93 ? -23.305 2.085 42.991 1.00 23.05 93 THR A CA 1
ATOM 675 C C . THR A 1 93 ? -23.933 1.297 41.842 1.00 23.05 93 THR A C 1
ATOM 677 O O . THR A 1 93 ? -24.544 0.254 42.069 1.00 23.05 93 THR A O 1
ATOM 680 N N . VAL A 1 94 ? -23.776 1.773 40.604 1.00 24.97 94 VAL A N 1
ATOM 681 C CA . VAL A 1 94 ? -24.002 0.972 39.390 1.00 24.97 94 VAL A CA 1
ATOM 682 C C . VAL A 1 94 ? -22.701 0.970 38.594 1.00 24.97 94 VAL A C 1
ATOM 684 O O . VAL A 1 94 ? -22.438 1.857 37.787 1.00 24.97 94 VAL A O 1
ATOM 687 N N . GL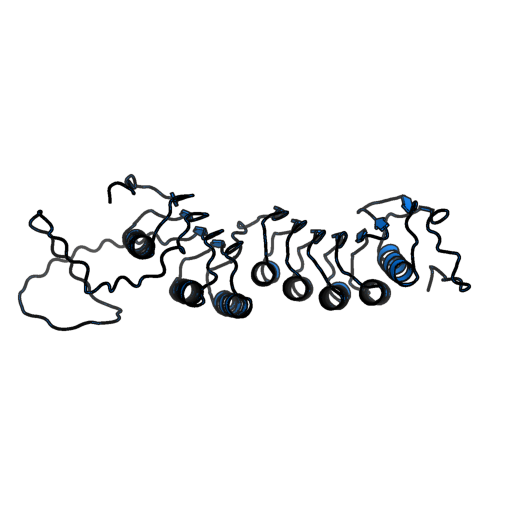U A 1 95 ? -21.853 -0.020 38.862 1.00 28.12 95 GLU A N 1
ATOM 688 C CA . GLU A 1 95 ? -20.668 -0.319 38.056 1.00 28.12 95 GLU A CA 1
ATOM 689 C C . GLU A 1 95 ? -21.091 -1.119 36.821 1.00 28.12 95 GLU A C 1
ATOM 691 O O . GLU A 1 95 ? -21.126 -2.342 36.846 1.00 28.12 95 GLU A O 1
ATOM 696 N N . THR A 1 96 ? -21.446 -0.439 35.733 1.00 28.78 96 THR A N 1
ATOM 697 C CA . THR A 1 96 ? -21.403 -1.016 34.376 1.00 28.78 96 THR A CA 1
ATOM 698 C C . THR A 1 96 ? -21.230 0.110 33.357 1.00 28.78 96 THR A C 1
ATOM 700 O O . THR A 1 96 ? -22.178 0.593 32.746 1.00 28.78 96 THR A O 1
ATOM 703 N N . THR A 1 97 ? -19.993 0.570 33.173 1.00 38.78 97 THR A N 1
ATOM 704 C CA . THR A 1 97 ? -19.636 1.406 32.021 1.00 38.78 97 THR A CA 1
ATOM 705 C C . THR A 1 97 ? -19.368 0.489 30.833 1.00 38.78 97 THR A C 1
ATOM 707 O O . THR A 1 97 ? -18.341 -0.188 30.800 1.00 38.78 97 THR A O 1
ATOM 710 N N . VAL A 1 98 ? -20.285 0.423 29.865 1.00 42.50 98 VAL A N 1
ATOM 711 C CA . VAL A 1 98 ? -19.956 -0.163 28.559 1.00 42.50 98 VAL A CA 1
ATOM 712 C C . VAL A 1 98 ? -19.060 0.820 27.833 1.00 42.50 98 VAL A C 1
ATOM 714 O O . VAL A 1 98 ? -19.415 1.975 27.617 1.00 42.50 98 VAL A O 1
ATOM 717 N N . GLU A 1 99 ? -17.857 0.363 27.520 1.00 58.22 99 GLU A N 1
ATOM 718 C CA . GLU A 1 99 ? -16.845 1.189 26.893 1.00 58.22 99 GLU A CA 1
ATOM 719 C C . GLU A 1 99 ? -16.946 1.080 25.365 1.00 58.22 99 GLU A C 1
ATOM 721 O O . GLU A 1 99 ? -17.033 -0.021 24.814 1.00 58.22 99 GLU A O 1
ATOM 726 N N . VAL A 1 100 ? -16.910 2.220 24.672 1.00 55.19 100 VAL A N 1
ATOM 727 C CA . VAL A 1 100 ? -16.919 2.270 23.204 1.00 55.19 100 VAL A CA 1
ATOM 728 C C . VAL A 1 100 ? -15.625 1.649 22.680 1.00 55.19 100 VAL A C 1
ATOM 730 O O . VAL A 1 100 ? -14.525 2.036 23.093 1.00 55.19 100 VAL A O 1
ATOM 733 N N . LYS A 1 101 ? -15.763 0.677 21.776 1.00 60.72 101 LYS A N 1
ATOM 734 C CA . LYS A 1 101 ? -14.642 -0.083 21.205 1.00 60.72 101 LYS A CA 1
ATOM 735 C C . LYS A 1 101 ? -14.342 0.331 19.775 1.00 60.72 101 LYS A C 1
ATOM 737 O O . LYS A 1 101 ? -13.173 0.329 19.401 1.00 60.72 101 LYS A O 1
ATOM 742 N N . ASP A 1 102 ? -15.360 0.753 19.028 1.00 56.97 102 ASP A N 1
ATOM 743 C CA . ASP A 1 102 ? -15.241 1.044 17.603 1.00 56.97 102 ASP A CA 1
ATOM 744 C C . ASP A 1 102 ? -15.809 2.425 17.266 1.00 56.97 102 ASP A C 1
ATOM 746 O O . ASP A 1 102 ? -16.959 2.742 17.586 1.00 56.97 102 ASP A O 1
ATOM 750 N N . VAL A 1 103 ? -15.003 3.257 16.605 1.00 61.16 103 VAL A N 1
ATOM 751 C CA . VAL A 1 103 ? -15.383 4.623 16.216 1.00 61.16 103 VAL A CA 1
ATOM 752 C C . VAL A 1 103 ? -15.036 4.881 14.747 1.00 61.16 103 VAL A C 1
ATOM 754 O O . VAL A 1 103 ? -13.875 4.941 14.356 1.00 61.16 103 VAL A O 1
ATOM 757 N N . VAL A 1 104 ? -16.043 5.083 13.903 1.00 59.38 104 VAL A N 1
ATOM 758 C CA . VAL A 1 104 ? -15.873 5.386 12.477 1.00 59.38 104 VAL A CA 1
ATOM 759 C C . VAL A 1 104 ? -16.076 6.882 12.257 1.00 59.38 104 VAL A C 1
ATOM 761 O O . VAL A 1 104 ? -17.172 7.411 12.426 1.00 59.38 104 VAL A O 1
ATOM 764 N N . VAL A 1 105 ? -15.004 7.571 11.874 1.00 61.34 105 VAL A N 1
ATOM 765 C CA . VAL A 1 105 ? -14.959 9.020 11.652 1.00 61.34 105 VAL A CA 1
ATOM 766 C C . VAL A 1 105 ? -14.289 9.226 10.302 1.00 61.34 105 VAL A C 1
ATOM 768 O O . VAL A 1 105 ? -13.108 9.525 10.245 1.00 61.34 105 VAL A O 1
ATOM 771 N N . SER A 1 106 ? -15.009 9.010 9.201 1.00 61.34 106 SER A N 1
ATOM 772 C CA . SER A 1 106 ? -14.466 9.104 7.837 1.00 61.34 106 SER A CA 1
ATOM 773 C C . SER A 1 106 ? -15.220 10.130 6.991 1.00 61.34 106 SER A C 1
ATOM 775 O O . SER A 1 106 ? -16.406 10.394 7.212 1.00 61.34 106 SER A O 1
ATOM 777 N N . LYS A 1 107 ? -14.540 10.719 5.999 1.00 61.88 107 LYS A N 1
ATOM 778 C CA . LYS A 1 107 ? -15.138 11.683 5.049 1.00 61.88 107 LYS A CA 1
ATOM 779 C C . LYS A 1 107 ? -15.749 12.935 5.696 1.00 61.88 107 LYS A C 1
ATOM 781 O O . LYS A 1 107 ? -16.709 13.505 5.183 1.00 61.88 107 LYS A O 1
ATOM 786 N N . LEU A 1 108 ? -15.183 13.396 6.811 1.00 56.22 108 LEU A N 1
ATOM 787 C CA . LEU A 1 108 ? -15.619 14.605 7.521 1.00 56.22 108 LEU A CA 1
ATOM 788 C C . LEU A 1 108 ? -14.842 15.870 7.148 1.00 56.22 108 LEU A C 1
ATOM 790 O O . LEU A 1 108 ? -15.200 16.946 7.615 1.00 56.22 108 LEU A O 1
ATOM 794 N N . ARG A 1 109 ? -13.810 15.765 6.298 1.00 59.19 109 ARG A N 1
ATOM 795 C CA . ARG A 1 109 ? -12.932 16.889 5.912 1.00 59.19 109 ARG A CA 1
ATOM 796 C C . ARG A 1 109 ? -12.343 17.605 7.140 1.00 59.19 109 ARG A C 1
ATOM 798 O O . ARG A 1 109 ? -12.513 18.808 7.319 1.00 59.19 109 ARG A O 1
ATOM 805 N N . LEU A 1 110 ? -11.629 16.861 7.983 1.00 59.06 110 LEU A N 1
ATOM 806 C CA . LEU A 1 110 ? -10.857 17.358 9.130 1.00 59.06 110 LEU A CA 1
ATOM 807 C C . LEU A 1 110 ? -9.563 18.070 8.684 1.00 59.06 110 LEU A C 1
ATOM 809 O O . LEU A 1 110 ? -8.471 17.761 9.158 1.00 59.06 110 LEU A O 1
ATOM 813 N N . ALA A 1 111 ? -9.681 19.018 7.754 1.00 55.94 111 ALA A N 1
ATOM 814 C CA . ALA A 1 111 ? -8.542 19.786 7.255 1.00 55.94 111 ALA A CA 1
ATOM 815 C C . ALA A 1 111 ? -7.964 20.736 8.324 1.00 55.94 111 ALA A C 1
ATOM 817 O O . ALA A 1 111 ? -6.805 21.135 8.229 1.00 55.94 111 ALA A O 1
ATOM 818 N N . ASP A 1 112 ? -8.756 21.086 9.345 1.00 58.38 112 ASP A N 1
ATOM 819 C CA . ASP A 1 112 ? -8.320 21.924 10.460 1.00 58.38 112 ASP A CA 1
ATOM 820 C C . ASP A 1 112 ? -7.547 21.115 11.518 1.00 58.38 112 ASP A C 1
ATOM 822 O O . ASP A 1 112 ? -7.997 20.076 12.015 1.00 58.38 112 ASP A O 1
ATOM 826 N N . VAL A 1 113 ? -6.389 21.648 11.913 1.00 53.56 113 VAL A N 1
ATOM 827 C CA . VAL A 1 113 ? -5.494 21.097 12.941 1.00 53.56 113 VAL A CA 1
ATOM 828 C C . VAL A 1 113 ? -6.220 20.947 14.282 1.00 53.56 113 VAL A C 1
ATOM 830 O O . VAL A 1 113 ? -5.943 20.007 15.029 1.00 53.56 113 VAL A O 1
ATOM 833 N N . THR A 1 114 ? -7.190 21.818 14.574 1.00 57.88 114 THR A N 1
ATOM 834 C CA . THR A 1 114 ? -7.983 21.769 15.812 1.00 57.88 114 THR A CA 1
ATOM 835 C C . THR A 1 114 ? -8.784 20.471 15.933 1.00 57.88 114 THR A C 1
ATOM 837 O O . THR A 1 114 ? -8.786 19.842 16.995 1.00 57.88 114 THR A O 1
ATOM 840 N N . GLY A 1 115 ? -9.415 20.028 14.839 1.00 60.34 115 GLY A N 1
ATOM 841 C CA . GLY A 1 115 ? -10.188 18.785 14.801 1.00 60.34 115 GLY A CA 1
ATOM 842 C C . GLY A 1 115 ? -9.307 17.554 15.009 1.00 60.34 115 GLY A C 1
ATOM 843 O O . GLY A 1 115 ? -9.638 16.667 15.796 1.00 60.34 115 GLY A O 1
ATOM 844 N N . VAL A 1 116 ? -8.129 17.535 14.382 1.00 61.44 116 VAL A N 1
ATOM 845 C CA . VAL A 1 116 ? -7.172 16.430 14.541 1.00 61.44 116 VAL A CA 1
ATOM 846 C C . VAL A 1 116 ? -6.584 16.387 15.955 1.00 61.44 116 VAL A C 1
ATOM 848 O O . VAL A 1 116 ? -6.430 15.306 16.522 1.00 61.44 116 VAL A O 1
ATOM 851 N N . LEU A 1 117 ? -6.320 17.543 16.572 1.00 58.94 117 LEU A N 1
ATOM 852 C CA . LEU A 1 117 ? -5.852 17.615 17.958 1.00 58.94 117 LEU A CA 1
ATOM 853 C C . LEU A 1 117 ? -6.906 17.103 18.948 1.00 58.94 117 LEU A C 1
ATOM 855 O O . LEU A 1 117 ? -6.558 16.429 19.919 1.00 58.94 117 LEU A O 1
ATOM 859 N N . ALA A 1 118 ? -8.185 17.404 18.714 1.00 59.62 118 ALA A N 1
ATOM 860 C CA . ALA A 1 118 ? -9.278 16.877 19.526 1.00 59.62 118 ALA A CA 1
ATOM 861 C C . ALA A 1 118 ? -9.348 15.345 19.435 1.00 59.62 118 ALA A C 1
ATOM 863 O O . ALA A 1 118 ? -9.434 14.678 20.467 1.00 59.62 118 ALA A O 1
ATOM 864 N N . ILE A 1 119 ? -9.207 14.787 18.228 1.00 66.94 119 ILE A N 1
ATOM 865 C CA . ILE A 1 119 ? -9.136 13.334 18.021 1.00 66.94 119 ILE A CA 1
ATOM 866 C C . ILE A 1 119 ? -7.917 12.753 18.735 1.00 66.94 119 ILE A C 1
ATOM 868 O O . ILE A 1 119 ? -8.070 11.821 19.512 1.00 66.94 119 ILE A O 1
ATOM 872 N N . ALA A 1 120 ? -6.725 13.327 18.562 1.00 63.16 120 ALA A N 1
ATOM 873 C CA . ALA A 1 120 ? -5.508 12.856 19.223 1.00 63.16 120 ALA A CA 1
ATOM 874 C C . ALA A 1 120 ? -5.637 12.842 20.759 1.00 63.16 120 ALA A C 1
ATOM 876 O O . ALA A 1 120 ? -5.231 11.876 21.412 1.00 63.16 120 ALA A O 1
ATOM 877 N N . LYS A 1 121 ? -6.248 13.882 21.345 1.00 61.62 121 LYS A N 1
ATOM 878 C CA . LYS A 1 121 ? -6.562 13.938 22.782 1.00 61.62 121 LYS A CA 1
ATOM 879 C C . LYS A 1 121 ? -7.567 12.859 23.185 1.00 61.62 121 LYS A C 1
ATOM 881 O O . LYS A 1 121 ? -7.355 12.198 24.197 1.00 61.62 121 LYS A O 1
ATOM 886 N N . GLY A 1 122 ? -8.620 12.664 22.391 1.00 61.59 122 GLY A N 1
ATOM 887 C CA . GLY A 1 122 ? -9.628 11.625 22.609 1.00 61.59 122 GLY A CA 1
ATOM 888 C C . GLY A 1 122 ? -9.038 10.215 22.565 1.00 61.59 122 GLY A C 1
ATOM 889 O O . GLY A 1 122 ? -9.283 9.428 23.475 1.00 61.59 122 GLY A O 1
ATOM 890 N N . LEU A 1 123 ? -8.190 9.930 21.573 1.00 66.38 123 LEU A N 1
ATOM 891 C CA . LEU A 1 123 ? -7.435 8.679 21.481 1.00 66.38 123 LEU A CA 1
ATOM 892 C C . LEU A 1 123 ? -6.553 8.493 22.719 1.00 66.38 123 LEU A C 1
ATOM 894 O O . LEU A 1 123 ? -6.606 7.452 23.349 1.00 66.38 123 LEU A O 1
ATOM 898 N N . THR A 1 124 ? -5.796 9.515 23.123 1.00 67.06 124 THR A N 1
ATOM 899 C CA . THR A 1 124 ? -4.902 9.423 24.295 1.00 67.06 124 THR A CA 1
ATOM 900 C C . THR A 1 124 ? -5.661 9.183 25.607 1.00 67.06 124 THR A C 1
ATOM 902 O O . THR A 1 124 ? -5.154 8.518 26.508 1.00 67.06 124 THR A O 1
ATOM 905 N N . ALA A 1 125 ? -6.859 9.755 25.740 1.00 63.34 125 ALA A N 1
ATOM 906 C CA . ALA A 1 125 ? -7.688 9.613 26.932 1.00 63.34 125 ALA A CA 1
ATOM 907 C C . ALA A 1 125 ? -8.429 8.268 26.986 1.00 63.34 125 ALA A C 1
ATOM 909 O O . ALA A 1 125 ? -8.752 7.796 28.080 1.00 63.34 125 ALA A O 1
ATOM 910 N N . SER A 1 126 ? -8.705 7.663 25.829 1.00 63.97 126 SER A N 1
ATOM 911 C CA . SER A 1 126 ? -9.406 6.389 25.757 1.00 63.97 126 SER A CA 1
ATOM 912 C C . SER A 1 126 ? -8.525 5.238 26.233 1.00 63.97 126 SER A C 1
ATOM 914 O O . SER A 1 126 ? -7.328 5.181 25.970 1.00 63.97 126 SER A O 1
ATOM 916 N N . ARG A 1 127 ? -9.136 4.298 26.956 1.00 70.69 127 ARG A N 1
ATOM 917 C CA . ARG A 1 127 ? -8.478 3.062 27.411 1.00 70.69 127 ARG A CA 1
ATOM 918 C C . ARG A 1 127 ? -9.086 1.811 26.792 1.00 70.69 127 ARG A C 1
ATOM 920 O O . ARG A 1 127 ? -8.476 0.750 26.843 1.00 70.69 127 ARG A O 1
ATOM 927 N N . SER A 1 128 ? -10.246 1.947 26.163 1.00 68.12 128 SER A N 1
ATOM 928 C CA . SER A 1 128 ? -11.075 0.845 25.681 1.00 68.12 128 SER A CA 1
ATOM 929 C C . SER A 1 128 ? -11.131 0.724 24.166 1.00 68.12 128 SER A C 1
ATOM 931 O O . SER A 1 128 ? -11.578 -0.298 23.652 1.00 68.12 128 SER A O 1
ATOM 933 N N . LEU A 1 129 ? -10.742 1.785 23.457 1.00 66.19 129 LEU A N 1
ATOM 934 C CA . LEU A 1 129 ? -10.925 1.886 22.019 1.00 66.19 129 LEU A CA 1
ATOM 935 C C . LEU A 1 129 ? -10.014 0.892 21.302 1.00 66.19 129 LEU A C 1
ATOM 937 O O . LEU A 1 129 ? -8.806 0.868 21.528 1.00 66.19 129 LEU A O 1
ATOM 941 N N . ILE A 1 130 ? -10.613 0.081 20.440 1.00 72.19 130 ILE A N 1
ATOM 942 C CA . ILE A 1 130 ? -9.962 -0.996 19.698 1.00 72.19 130 ILE A CA 1
ATOM 943 C C . ILE A 1 130 ? -9.796 -0.593 18.242 1.00 72.19 130 ILE A C 1
ATOM 945 O O . ILE A 1 130 ? -8.725 -0.801 17.673 1.00 72.19 130 ILE A O 1
ATOM 949 N N . THR A 1 131 ? -10.822 -0.001 17.636 1.00 72.88 131 THR A N 1
ATOM 950 C CA . THR A 1 131 ? -10.767 0.406 16.235 1.00 72.88 131 THR A CA 1
ATOM 951 C C . THR A 1 131 ? -11.210 1.847 16.059 1.00 72.88 131 THR A C 1
ATOM 953 O O . THR A 1 131 ? -12.175 2.318 16.667 1.00 72.88 131 THR A O 1
ATOM 956 N N . VAL A 1 132 ? -10.486 2.558 15.198 1.00 74.00 132 VAL A N 1
ATOM 957 C CA . VAL A 1 132 ? -10.934 3.827 14.638 1.00 74.00 132 VAL A CA 1
ATOM 958 C C . VAL A 1 132 ? -10.764 3.789 13.135 1.00 74.00 132 VAL A C 1
ATOM 960 O O . VAL A 1 132 ? -9.821 3.177 12.647 1.00 74.00 132 VAL A O 1
ATOM 963 N N . ASN A 1 133 ? -11.653 4.449 12.398 1.00 79.12 133 ASN A N 1
ATOM 964 C CA . ASN A 1 133 ? -11.431 4.756 10.990 1.00 79.12 133 ASN A CA 1
ATOM 965 C C . ASN A 1 133 ? -11.337 6.269 10.800 1.00 79.12 133 ASN A C 1
ATOM 967 O O . ASN A 1 133 ? -12.350 6.946 10.941 1.00 79.12 133 ASN A O 1
ATOM 971 N N . LEU A 1 134 ? -10.139 6.766 10.485 1.00 81.81 134 LEU A N 1
ATOM 972 C CA . LEU A 1 134 ? -9.829 8.174 10.217 1.00 81.81 134 LEU A CA 1
ATOM 973 C C . LEU A 1 134 ? -9.594 8.471 8.727 1.00 81.81 134 LEU A C 1
ATOM 975 O O . LEU A 1 134 ? -9.156 9.575 8.394 1.00 81.81 134 LEU A O 1
ATOM 979 N N . LEU A 1 135 ? -9.865 7.522 7.830 1.00 84.19 135 LEU A N 1
ATOM 980 C CA . LEU A 1 135 ? -9.570 7.680 6.408 1.00 84.19 135 LEU A CA 1
ATOM 981 C C . LEU A 1 135 ? -10.496 8.687 5.713 1.00 84.19 135 LEU A C 1
ATOM 983 O O . LEU A 1 135 ? -11.666 8.863 6.072 1.00 84.19 135 LEU A O 1
ATOM 987 N N . GLY A 1 136 ? -9.972 9.339 4.675 1.00 78.12 136 GLY A N 1
ATOM 988 C CA . GLY A 1 136 ? -10.737 10.229 3.799 1.00 78.12 136 GLY A CA 1
ATOM 989 C C . GLY A 1 136 ? -11.126 11.547 4.469 1.00 78.12 136 GLY A C 1
ATOM 990 O O . GLY A 1 136 ? -12.088 12.198 4.072 1.00 78.12 136 GLY A O 1
ATOM 991 N N . ASN A 1 137 ? -10.415 11.947 5.524 1.00 70.38 137 ASN A N 1
ATOM 992 C CA . ASN A 1 137 ? -10.681 13.197 6.235 1.00 70.38 137 ASN A CA 1
ATOM 993 C C . ASN A 1 137 ? -9.818 14.370 5.774 1.00 70.38 137 ASN A C 1
ATOM 995 O O . ASN A 1 137 ? -9.883 15.425 6.397 1.00 70.38 137 ASN A O 1
ATOM 999 N N . SER A 1 138 ? -9.021 14.223 4.714 1.00 77.56 138 SER A N 1
ATOM 1000 C CA . SER A 1 138 ? -8.105 15.276 4.246 1.00 77.56 138 SER A CA 1
ATOM 1001 C C . SER A 1 138 ? -7.200 15.812 5.364 1.00 77.56 138 SER A C 1
ATOM 1003 O O . SER A 1 138 ? -6.978 17.017 5.477 1.00 77.56 138 SER A O 1
ATOM 1005 N N . ILE A 1 139 ? -6.712 14.907 6.217 1.00 80.56 139 ILE A N 1
ATOM 1006 C CA . ILE A 1 139 ? -5.861 15.236 7.363 1.00 80.56 139 ILE A CA 1
ATOM 1007 C C . ILE A 1 139 ? -4.538 15.834 6.846 1.00 80.56 139 ILE A C 1
ATOM 1009 O O . ILE A 1 139 ? -3.949 15.287 5.913 1.00 80.56 139 ILE A O 1
ATOM 1013 N N . PRO A 1 140 ? -4.019 16.926 7.435 1.00 85.81 140 PRO A N 1
ATOM 1014 C CA . PRO A 1 140 ? -2.688 17.430 7.095 1.00 85.81 140 PRO A CA 1
ATOM 1015 C C . PRO A 1 140 ? -1.584 16.409 7.421 1.00 85.81 140 PRO A C 1
ATOM 1017 O O . PRO A 1 140 ? -1.636 15.762 8.467 1.00 85.81 140 PRO A O 1
ATOM 1020 N N . LEU A 1 141 ? -0.529 16.310 6.599 1.00 90.56 141 LEU A N 1
ATOM 1021 C CA . LEU A 1 141 ? 0.538 15.304 6.784 1.00 90.56 141 LEU A CA 1
ATOM 1022 C C . LEU A 1 141 ? 1.162 15.324 8.191 1.00 90.56 141 LEU A C 1
ATOM 1024 O O . LEU A 1 141 ? 1.353 14.274 8.803 1.00 90.56 141 LEU A O 1
ATOM 1028 N N . VAL A 1 142 ? 1.445 16.517 8.725 1.00 89.19 142 VAL A N 1
ATOM 1029 C CA . VAL A 1 142 ? 2.016 16.686 10.075 1.00 89.19 142 VAL A CA 1
ATOM 1030 C C . VAL A 1 142 ? 1.076 16.122 11.144 1.00 89.19 142 VAL A C 1
ATOM 1032 O O . VAL A 1 142 ? 1.515 15.474 12.093 1.00 89.19 142 VAL A O 1
ATOM 1035 N N . ALA A 1 143 ? -0.228 16.323 10.973 1.00 81.62 143 ALA A N 1
ATOM 1036 C CA . ALA A 1 143 ? -1.233 15.859 11.915 1.00 81.62 143 ALA A CA 1
ATOM 1037 C C . ALA A 1 143 ? -1.413 14.329 11.838 1.00 81.62 143 ALA A C 1
ATOM 1039 O O . ALA A 1 143 ? -1.545 13.672 12.870 1.00 81.62 143 ALA A O 1
ATOM 1040 N N . ALA A 1 144 ? -1.302 13.733 10.645 1.00 91.69 144 ALA A N 1
ATOM 1041 C CA . ALA A 1 144 ? -1.265 12.277 10.491 1.00 91.69 144 ALA A CA 1
ATOM 1042 C C . ALA A 1 144 ? -0.069 11.656 11.233 1.00 91.69 144 ALA A C 1
ATOM 1044 O O . ALA A 1 144 ? -0.228 10.670 11.949 1.00 91.69 144 ALA A O 1
ATOM 1045 N N . GLN A 1 145 ? 1.118 12.266 11.155 1.00 92.00 145 GLN A N 1
ATOM 1046 C CA . GLN A 1 145 ? 2.292 11.802 11.907 1.00 92.00 145 GLN A CA 1
ATOM 1047 C C . GLN A 1 145 ? 2.084 11.871 13.429 1.00 92.00 145 GLN A C 1
ATOM 1049 O O . GLN A 1 145 ? 2.505 10.960 14.147 1.00 92.00 145 GLN A O 1
ATOM 1054 N N . GLN A 1 146 ? 1.407 12.912 13.926 1.00 86.00 146 GLN A N 1
ATOM 1055 C CA . GLN A 1 146 ? 1.042 13.026 15.342 1.00 86.00 146 GLN A CA 1
ATOM 1056 C C . GLN A 1 146 ? 0.060 11.928 15.768 1.00 86.00 146 GLN A C 1
ATOM 1058 O O . GLN A 1 146 ? 0.272 11.293 16.800 1.00 86.00 146 GLN A O 1
ATOM 1063 N N . LEU A 1 147 ? -0.967 11.648 14.959 1.00 85.56 147 LEU A N 1
ATOM 1064 C CA . LEU A 1 147 ? -1.905 10.549 15.213 1.00 85.56 147 LEU A CA 1
ATOM 1065 C C . LEU A 1 147 ? -1.192 9.193 15.249 1.00 85.56 147 LEU A C 1
ATOM 1067 O O . LEU A 1 147 ? -1.439 8.395 16.149 1.00 85.56 147 LEU A O 1
ATOM 1071 N N . VAL A 1 148 ? -0.244 8.956 14.338 1.00 94.00 148 VAL A N 1
ATOM 1072 C CA . VAL A 1 148 ? 0.590 7.744 14.349 1.00 94.00 148 VAL A CA 1
ATOM 1073 C C . VAL A 1 148 ? 1.445 7.652 15.616 1.00 94.00 148 VAL A C 1
ATOM 1075 O O . VAL A 1 148 ? 1.647 6.557 16.143 1.00 94.00 148 VAL A O 1
ATOM 1078 N N . ALA A 1 149 ? 1.959 8.772 16.130 1.00 91.25 149 ALA A N 1
ATOM 1079 C CA . ALA A 1 149 ? 2.707 8.784 17.386 1.00 91.25 149 ALA A CA 1
ATOM 1080 C C . ALA A 1 149 ? 1.818 8.421 18.585 1.00 91.25 149 ALA A C 1
ATOM 1082 O O . ALA A 1 149 ? 2.238 7.621 19.420 1.00 91.25 149 ALA A O 1
ATOM 1083 N N . VAL A 1 150 ? 0.588 8.947 18.633 1.00 84.31 150 VAL A N 1
ATOM 1084 C CA . VAL A 1 150 ? -0.411 8.582 19.653 1.00 84.31 150 VAL A CA 1
ATOM 1085 C C . VAL A 1 150 ? -0.766 7.100 19.550 1.00 84.31 150 VAL A C 1
ATOM 1087 O O . VAL A 1 150 ? -0.710 6.392 20.551 1.00 84.31 150 VAL A O 1
ATOM 1090 N N . PHE A 1 151 ? -1.040 6.605 18.342 1.00 89.94 151 PHE A N 1
ATOM 1091 C CA . PHE A 1 151 ? -1.365 5.200 18.094 1.00 89.94 151 PHE A CA 1
ATOM 1092 C C . PHE A 1 151 ? -0.280 4.243 18.588 1.00 89.94 151 PHE A C 1
ATOM 1094 O O . PHE A 1 151 ? -0.585 3.275 19.272 1.00 89.94 151 PHE A O 1
ATOM 1101 N N . LYS A 1 152 ? 0.999 4.547 18.336 1.00 90.31 152 LYS A N 1
ATOM 1102 C CA . LYS A 1 152 ? 2.127 3.721 18.804 1.00 90.31 152 LYS A CA 1
ATOM 1103 C C . LYS A 1 152 ? 2.229 3.604 20.328 1.00 90.31 152 LYS A C 1
ATOM 1105 O O . LYS A 1 152 ? 2.840 2.653 20.805 1.00 90.31 152 LYS A O 1
ATOM 1110 N N . GLN A 1 153 ? 1.716 4.584 21.069 1.00 87.62 153 GLN A N 1
ATOM 1111 C CA . GLN A 1 153 ? 1.731 4.598 22.537 1.00 87.62 153 GLN A CA 1
ATOM 1112 C C . GLN A 1 153 ? 0.427 4.062 23.139 1.00 87.62 153 GLN A C 1
ATOM 1114 O O . GLN A 1 153 ? 0.353 3.815 24.344 1.00 87.62 153 GLN A O 1
ATOM 1119 N N . HIS A 1 154 ? -0.611 3.903 22.319 1.00 80.31 154 HIS A N 1
ATOM 1120 C CA . HIS A 1 154 ? -1.918 3.470 22.769 1.00 80.31 154 HIS A CA 1
ATOM 1121 C C . HIS A 1 154 ? -1.924 1.958 23.035 1.00 80.31 154 HIS A C 1
ATOM 1123 O O . HIS A 1 154 ? -1.400 1.174 22.251 1.00 80.31 154 HIS A O 1
ATOM 1129 N N . GLN A 1 155 ? -2.519 1.537 24.154 1.00 82.19 155 GLN A N 1
ATOM 1130 C CA . GLN A 1 155 ? -2.415 0.148 24.623 1.00 82.19 155 GLN A CA 1
ATOM 1131 C C . GLN A 1 155 ? -3.417 -0.808 23.961 1.00 82.19 155 GLN A C 1
ATOM 1133 O O . GLN A 1 155 ? -3.097 -1.978 23.769 1.00 82.19 155 GLN A O 1
ATOM 1138 N N . THR A 1 156 ? -4.625 -0.333 23.645 1.00 80.25 156 THR A N 1
ATOM 1139 C CA . THR A 1 156 ? -5.735 -1.186 23.171 1.00 80.25 156 THR A CA 1
ATOM 1140 C C . THR A 1 156 ? -6.087 -1.015 21.692 1.00 80.25 156 THR A C 1
ATOM 1142 O O . THR A 1 156 ? -6.473 -1.989 21.049 1.00 80.25 156 THR A O 1
ATOM 1145 N N . LEU A 1 157 ? -5.908 0.187 21.144 1.00 81.56 157 LEU A N 1
ATOM 1146 C CA . LEU A 1 157 ? -6.139 0.530 19.742 1.00 81.56 157 LEU A CA 1
ATOM 1147 C C . LEU A 1 157 ? -5.289 -0.324 18.792 1.00 81.56 157 LEU A C 1
ATOM 1149 O O . LEU A 1 157 ? -4.066 -0.370 18.895 1.00 81.56 157 LEU A O 1
ATOM 1153 N N . GLN A 1 158 ? -5.958 -0.972 17.844 1.00 87.44 158 GLN A N 1
ATOM 1154 C CA . GLN A 1 158 ? -5.366 -1.884 16.863 1.00 87.44 158 GLN A CA 1
ATOM 1155 C C . GLN A 1 158 ? -5.287 -1.276 15.460 1.00 87.44 158 GLN A C 1
ATOM 1157 O O . GLN A 1 158 ? -4.448 -1.693 14.665 1.00 87.44 158 GLN A O 1
ATOM 1162 N N . THR A 1 159 ? -6.153 -0.309 15.144 1.00 89.19 159 THR A N 1
ATOM 1163 C CA . THR A 1 159 ? -6.250 0.295 13.807 1.00 89.19 159 THR A CA 1
ATOM 1164 C C . THR A 1 159 ? -6.705 1.752 13.880 1.00 89.19 159 THR A C 1
ATOM 1166 O O . THR A 1 159 ? -7.574 2.103 14.682 1.00 89.19 159 THR A O 1
ATOM 1169 N N . LEU A 1 160 ? -6.122 2.587 13.019 1.00 87.25 160 LEU A N 1
ATOM 1170 C CA . LEU A 1 160 ? -6.563 3.946 12.690 1.00 87.25 160 LEU A CA 1
ATOM 1171 C C . LEU A 1 160 ? -7.401 4.003 11.403 1.00 87.25 160 LEU A C 1
ATOM 1173 O O . LEU A 1 160 ? -7.984 5.044 11.094 1.00 87.25 160 LEU A O 1
ATOM 1177 N N . CYS A 1 161 ? -7.444 2.908 10.647 1.00 88.19 161 CYS A N 1
ATOM 1178 C CA . CYS A 1 161 ? -8.045 2.820 9.318 1.00 88.19 161 CYS A CA 1
ATOM 1179 C C . CYS A 1 161 ? -9.325 1.969 9.272 1.00 88.19 161 CYS A C 1
ATOM 1181 O O . CYS A 1 161 ? -9.906 1.785 8.206 1.00 88.19 161 CYS A O 1
ATOM 1183 N N . GLY A 1 162 ? -9.781 1.452 10.414 1.00 80.94 162 GLY A N 1
ATOM 1184 C CA . GLY A 1 162 ? -10.983 0.626 10.522 1.00 80.94 162 GLY A CA 1
ATOM 1185 C C . GLY A 1 162 ? -10.808 -0.817 10.051 1.00 80.94 162 GLY A C 1
ATOM 1186 O O . GLY A 1 162 ? -11.809 -1.473 9.749 1.00 80.94 162 GLY A O 1
ATOM 1187 N N . PHE A 1 163 ? -9.572 -1.32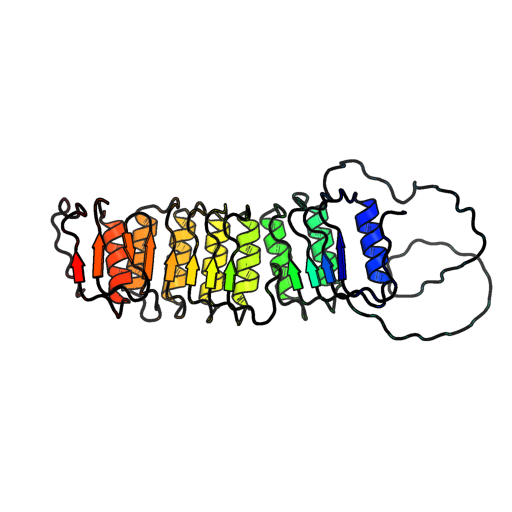4 9.980 1.00 85.06 163 PHE A N 1
ATOM 1188 C CA . PHE A 1 163 ? -9.339 -2.731 9.659 1.00 85.06 163 PHE A CA 1
ATOM 1189 C C . PHE A 1 163 ? -9.898 -3.632 10.756 1.00 85.06 163 PHE A C 1
ATOM 1191 O O . PHE A 1 163 ? -9.608 -3.464 11.939 1.00 85.06 163 PHE A O 1
ATOM 1198 N N . GLN A 1 164 ? -10.693 -4.615 10.357 1.00 79.00 164 GLN A N 1
ATOM 1199 C CA . GLN A 1 164 ? -11.325 -5.520 11.304 1.00 79.00 164 GLN A CA 1
ATOM 1200 C C . GLN A 1 164 ? -10.315 -6.558 11.822 1.00 79.00 164 GLN A C 1
ATOM 1202 O O . GLN A 1 164 ? -9.433 -6.994 11.069 1.00 79.00 164 GLN A O 1
ATOM 1207 N N . PRO A 1 165 ? -10.429 -7.007 13.085 1.00 79.69 165 PRO A N 1
ATOM 1208 C CA . PRO A 1 165 ? -9.602 -8.092 13.601 1.00 79.69 165 PRO A CA 1
ATOM 1209 C C . PRO A 1 165 ? -9.719 -9.349 12.728 1.00 79.69 165 PRO A C 1
ATOM 1211 O O . PRO A 1 165 ? -10.815 -9.837 12.465 1.00 79.69 165 PRO A O 1
ATOM 1214 N N . GLY A 1 166 ? -8.584 -9.881 12.267 1.00 86.81 166 GLY A N 1
ATOM 1215 C CA . GLY A 1 166 ? -8.554 -11.069 11.407 1.00 86.81 166 GLY A CA 1
ATOM 1216 C C . GLY A 1 166 ? -8.865 -10.809 9.928 1.00 86.81 166 GLY A C 1
ATOM 1217 O O . GLY A 1 166 ? -8.852 -11.755 9.144 1.00 86.81 166 GLY A O 1
ATOM 1218 N N . GLN A 1 167 ? -9.097 -9.558 9.519 1.00 89.31 167 GLN A N 1
ATOM 1219 C CA . GLN A 1 167 ? -9.322 -9.204 8.118 1.00 89.31 167 GLN A CA 1
ATOM 1220 C C . GLN A 1 167 ? -8.097 -9.558 7.266 1.00 89.31 167 GLN A C 1
ATOM 1222 O O . GLN A 1 167 ? -6.991 -9.081 7.534 1.00 89.31 167 GLN A O 1
ATOM 1227 N N . SER A 1 168 ? -8.304 -10.394 6.246 1.00 95.31 168 SER A N 1
ATOM 1228 C CA . SER A 1 168 ? -7.262 -10.829 5.308 1.00 95.31 168 SER A CA 1
ATOM 1229 C C . SER A 1 168 ? -7.195 -9.986 4.040 1.00 95.31 168 SER A C 1
ATOM 1231 O O . SER A 1 168 ? -6.148 -9.939 3.397 1.00 95.31 168 SER A O 1
ATOM 1233 N N . GLU A 1 169 ? -8.284 -9.298 3.696 1.00 94.94 169 GLU A N 1
ATOM 1234 C CA . GLU A 1 169 ? -8.389 -8.489 2.485 1.00 94.94 169 GLU A CA 1
ATOM 1235 C C . GLU A 1 169 ? -9.011 -7.131 2.784 1.00 94.94 169 GLU A C 1
ATOM 1237 O O . GLU A 1 169 ? -10.023 -7.047 3.483 1.00 94.94 169 GLU A O 1
ATOM 1242 N N . ALA A 1 170 ? -8.426 -6.074 2.233 1.00 93.81 170 ALA A N 1
ATOM 1243 C CA . ALA A 1 170 ? -8.972 -4.729 2.290 1.00 93.81 170 ALA A CA 1
ATOM 1244 C C . ALA A 1 170 ? -8.893 -4.090 0.905 1.00 93.81 170 ALA A C 1
ATOM 1246 O O . ALA A 1 170 ? -7.821 -4.026 0.299 1.00 93.81 170 ALA A O 1
ATOM 1247 N N . ASP A 1 171 ? -10.038 -3.617 0.423 1.00 94.62 171 ASP A N 1
ATOM 1248 C CA . ASP A 1 171 ? -10.144 -2.861 -0.816 1.00 94.62 171 ASP A CA 1
ATOM 1249 C C . ASP A 1 171 ? -10.538 -1.424 -0.485 1.00 94.62 171 ASP A C 1
ATOM 1251 O O . ASP A 1 171 ? -11.623 -1.162 0.034 1.00 94.62 171 ASP A O 1
ATOM 1255 N N . LEU A 1 172 ? -9.604 -0.513 -0.724 1.00 94.62 172 LEU A N 1
ATOM 1256 C CA . LEU A 1 172 ? -9.731 0.924 -0.519 1.00 94.62 172 LEU A CA 1
ATOM 1257 C C . LEU A 1 172 ? -9.453 1.669 -1.836 1.00 94.62 172 LEU A C 1
ATOM 1259 O O . LEU A 1 172 ? -9.040 2.832 -1.837 1.00 94.62 172 LEU A O 1
ATOM 1263 N N . SER A 1 173 ? -9.645 0.994 -2.970 1.00 93.62 173 SER A N 1
ATOM 1264 C CA . SER A 1 173 ? -9.436 1.572 -4.297 1.00 93.62 173 SER A CA 1
ATOM 1265 C C . SER A 1 173 ? -10.466 2.674 -4.573 1.00 93.62 173 SER A C 1
ATOM 1267 O O . SER A 1 173 ? -11.625 2.552 -4.173 1.00 93.62 173 SER A O 1
ATOM 1269 N N . GLY A 1 174 ? -10.064 3.767 -5.227 1.00 91.56 174 GLY A N 1
ATOM 1270 C CA . GLY A 1 174 ? -10.969 4.869 -5.582 1.00 91.56 174 GLY A CA 1
ATOM 1271 C C . GLY A 1 174 ? -11.634 5.554 -4.384 1.00 91.56 174 GLY A C 1
ATOM 1272 O O . GLY A 1 174 ? -12.746 6.064 -4.502 1.00 91.56 174 GLY A O 1
ATOM 1273 N N . SER A 1 175 ? -10.998 5.527 -3.210 1.00 87.00 175 SER A N 1
ATOM 1274 C CA . SER A 1 175 ? -11.562 6.050 -1.958 1.00 87.00 175 SER A CA 1
ATOM 1275 C C . SER A 1 175 ? -11.185 7.510 -1.675 1.00 87.00 175 SER A C 1
ATOM 1277 O O . SER A 1 175 ? -11.432 7.987 -0.567 1.00 87.00 175 SER A O 1
ATOM 1279 N N . GLU A 1 176 ? -10.624 8.214 -2.666 1.00 88.81 176 GLU A N 1
ATOM 1280 C CA . GLU A 1 176 ? -10.129 9.598 -2.561 1.00 88.81 176 GLU A CA 1
ATOM 1281 C C . GLU A 1 176 ? -9.082 9.761 -1.441 1.00 88.81 176 GLU A C 1
ATOM 1283 O O . GLU A 1 176 ? -9.024 10.784 -0.753 1.00 88.81 176 GLU A O 1
ATOM 1288 N N . LEU A 1 177 ? -8.270 8.721 -1.221 1.00 92.12 177 LEU A N 1
ATOM 1289 C CA . LEU A 1 177 ? -7.230 8.733 -0.196 1.00 92.12 177 LEU A CA 1
ATOM 1290 C C . LEU A 1 177 ? -6.076 9.640 -0.611 1.00 92.12 177 LEU A C 1
ATOM 1292 O O . LEU A 1 177 ? -5.650 9.632 -1.761 1.00 92.12 177 LEU A O 1
ATOM 1296 N N . ARG A 1 178 ? -5.542 10.381 0.355 1.00 94.56 178 ARG A N 1
ATOM 1297 C CA . ARG A 1 178 ? -4.461 11.359 0.185 1.00 94.56 178 ARG A CA 1
ATOM 1298 C C . ARG A 1 178 ? -3.176 10.884 0.870 1.00 94.56 178 ARG A C 1
ATOM 1300 O O . ARG A 1 178 ? -3.204 9.885 1.595 1.00 94.56 178 ARG A O 1
ATOM 1307 N N . PRO A 1 179 ? -2.045 11.607 0.764 1.00 96.25 179 PRO A N 1
ATOM 1308 C CA . PRO A 1 179 ? -0.779 11.123 1.318 1.00 96.25 179 PRO A CA 1
ATOM 1309 C C . PRO A 1 179 ? -0.826 10.869 2.833 1.00 96.25 179 PRO A C 1
ATOM 1311 O O . PRO A 1 179 ? -0.218 9.927 3.340 1.00 96.25 179 PRO A O 1
ATOM 1314 N N . ALA A 1 180 ? -1.613 11.664 3.566 1.00 94.50 180 ALA A N 1
ATOM 1315 C CA . ALA A 1 180 ? -1.860 11.469 4.991 1.00 94.50 180 ALA A CA 1
ATOM 1316 C C . ALA A 1 180 ? -2.566 10.142 5.310 1.00 94.50 180 ALA A C 1
ATOM 1318 O O . ALA A 1 180 ? -2.198 9.482 6.279 1.00 94.50 180 ALA A O 1
ATOM 1319 N N . ASP A 1 181 ? -3.528 9.721 4.489 1.00 95.06 181 ASP A N 1
ATOM 1320 C CA . ASP A 1 181 ? -4.206 8.433 4.643 1.00 95.06 181 ASP A CA 1
ATOM 1321 C C . ASP A 1 181 ? -3.216 7.276 4.439 1.00 95.06 181 ASP A C 1
ATOM 1323 O O . ASP A 1 181 ? -3.199 6.331 5.224 1.00 95.06 181 ASP A O 1
ATOM 1327 N N . GLY A 1 182 ? -2.303 7.396 3.467 1.00 97.25 182 GLY A N 1
ATOM 1328 C CA . GLY A 1 182 ? -1.205 6.442 3.273 1.00 97.25 182 GLY A CA 1
ATOM 1329 C C . GLY A 1 182 ? -0.303 6.294 4.504 1.00 97.25 182 GLY A C 1
ATOM 1330 O O . GLY A 1 182 ? 0.106 5.183 4.843 1.00 97.25 182 GLY A O 1
ATOM 1331 N N . ILE A 1 183 ? -0.044 7.390 5.228 1.00 97.75 183 ILE A N 1
ATOM 1332 C CA . ILE A 1 183 ? 0.713 7.375 6.493 1.00 97.75 183 ILE A CA 1
ATOM 1333 C C . ILE A 1 183 ? -0.046 6.617 7.594 1.00 97.75 183 ILE A C 1
ATOM 1335 O O . ILE A 1 183 ? 0.568 5.847 8.338 1.00 97.75 183 ILE A O 1
ATOM 1339 N N . LEU A 1 184 ? -1.364 6.812 7.701 1.00 95.75 184 LEU A N 1
ATOM 1340 C CA . LEU A 1 184 ? -2.197 6.096 8.673 1.00 95.75 184 LEU A CA 1
ATOM 1341 C C . LEU A 1 184 ? -2.255 4.596 8.347 1.00 95.75 184 LEU A C 1
ATOM 1343 O O . LEU A 1 184 ? -2.000 3.767 9.220 1.00 95.75 184 LEU A O 1
ATOM 1347 N N . ILE A 1 185 ? -2.475 4.248 7.075 1.00 97.62 185 ILE A N 1
ATOM 1348 C CA . ILE A 1 185 ? -2.508 2.857 6.597 1.00 97.62 185 ILE A CA 1
ATOM 1349 C C . ILE A 1 185 ? -1.163 2.173 6.842 1.00 97.62 185 ILE A C 1
ATOM 1351 O O . ILE A 1 185 ? -1.119 1.030 7.292 1.00 97.62 185 ILE A O 1
ATOM 1355 N N . ALA A 1 186 ? -0.050 2.870 6.609 1.00 98.00 186 ALA A N 1
ATOM 1356 C CA . ALA A 1 186 ? 1.282 2.359 6.906 1.00 98.00 186 ALA A CA 1
ATOM 1357 C C . ALA A 1 186 ? 1.483 2.050 8.399 1.00 98.00 186 ALA A C 1
ATOM 1359 O O . ALA A 1 186 ? 2.107 1.043 8.749 1.00 98.00 186 ALA A O 1
ATOM 1360 N N . ALA A 1 187 ? 0.961 2.896 9.291 1.00 96.62 187 ALA A N 1
ATOM 1361 C CA . ALA A 1 187 ? 1.044 2.656 10.727 1.00 96.62 187 ALA A CA 1
ATOM 1362 C C . ALA A 1 187 ? 0.288 1.386 11.130 1.00 96.62 187 ALA A C 1
ATOM 1364 O O . ALA A 1 187 ? 0.848 0.559 11.852 1.00 96.62 187 ALA A O 1
ATOM 1365 N N . ASP A 1 188 ? -0.918 1.196 10.599 1.00 95.38 188 ASP A N 1
ATOM 1366 C CA . ASP A 1 188 ? -1.712 -0.010 10.826 1.00 95.38 188 ASP A CA 1
ATOM 1367 C C . ASP A 1 188 ? -1.018 -1.248 10.254 1.00 95.38 188 ASP A C 1
ATOM 1369 O O . ASP A 1 188 ? -0.820 -2.239 10.958 1.00 95.38 188 ASP A O 1
ATOM 1373 N N . LEU A 1 189 ? -0.564 -1.182 8.998 1.00 96.31 189 LEU A N 1
ATOM 1374 C CA . LEU A 1 189 ? 0.141 -2.275 8.326 1.00 96.31 189 LEU A CA 1
ATOM 1375 C C . LEU A 1 189 ? 1.364 -2.748 9.105 1.00 96.31 189 LEU A C 1
ATOM 1377 O O . LEU A 1 189 ? 1.635 -3.944 9.147 1.00 96.31 189 LEU A O 1
ATOM 1381 N N . ARG A 1 190 ? 2.111 -1.846 9.745 1.00 94.69 190 ARG A N 1
ATOM 1382 C CA . ARG A 1 190 ? 3.306 -2.218 10.515 1.00 94.69 190 ARG A CA 1
ATOM 1383 C C . ARG A 1 190 ? 3.002 -3.242 11.616 1.00 94.69 190 ARG A C 1
ATOM 1385 O O . ARG A 1 190 ? 3.861 -4.077 11.910 1.00 94.69 190 ARG A O 1
ATOM 1392 N N . PHE A 1 191 ? 1.814 -3.176 12.216 1.00 90.00 191 PHE A N 1
ATOM 1393 C CA . PHE A 1 191 ? 1.399 -4.051 13.314 1.00 90.00 191 PHE A CA 1
ATOM 1394 C C . PHE A 1 191 ? 0.346 -5.083 12.907 1.00 90.00 191 PHE A C 1
ATOM 1396 O O . PHE A 1 191 ? 0.178 -6.070 13.622 1.00 90.00 191 PHE A O 1
ATOM 1403 N N . ASN A 1 192 ? -0.311 -4.904 11.760 1.00 91.81 192 ASN A N 1
ATOM 1404 C CA . ASN A 1 192 ? -1.331 -5.815 11.265 1.00 91.81 192 ASN A CA 1
ATOM 1405 C C . ASN A 1 192 ? -0.751 -7.222 11.013 1.00 91.81 192 ASN A C 1
ATOM 1407 O O . ASN A 1 192 ? 0.274 -7.392 10.345 1.00 91.81 192 ASN A O 1
ATOM 1411 N N . ARG A 1 193 ? -1.416 -8.236 11.581 1.00 93.19 193 ARG A N 1
ATOM 1412 C CA . ARG A 1 193 ? -1.001 -9.647 11.535 1.00 93.19 193 ARG A CA 1
ATOM 1413 C C . ARG A 1 193 ? -1.921 -10.549 10.712 1.00 93.19 193 ARG A C 1
ATOM 1415 O O . ARG A 1 193 ? -1.698 -11.753 10.706 1.00 93.19 193 ARG A O 1
ATOM 1422 N N . SER A 1 194 ? -2.926 -10.005 10.035 1.00 94.69 194 SER A N 1
ATOM 1423 C CA . SER A 1 194 ? -3.909 -10.794 9.282 1.00 94.69 194 SER A CA 1
ATOM 1424 C C . SER A 1 194 ? -4.023 -10.392 7.818 1.00 94.69 194 SER A C 1
ATOM 1426 O O . SER A 1 194 ? -4.332 -11.246 6.996 1.00 94.69 194 SER A O 1
ATOM 1428 N N . LEU A 1 195 ? -3.760 -9.128 7.482 1.00 97.00 195 LEU A N 1
ATOM 1429 C CA . LEU A 1 195 ? -3.972 -8.590 6.146 1.00 97.00 195 LEU A CA 1
ATOM 1430 C C . LEU A 1 195 ? -2.934 -9.150 5.169 1.00 97.00 195 LEU A C 1
ATOM 1432 O O . LEU A 1 195 ? -1.730 -8.936 5.324 1.00 97.00 195 LEU A O 1
ATOM 1436 N N . LEU A 1 196 ? -3.427 -9.868 4.163 1.00 98.06 196 LEU A N 1
ATOM 1437 C CA . LEU A 1 196 ? -2.644 -10.489 3.098 1.00 98.06 196 LEU A CA 1
ATOM 1438 C C . LEU A 1 196 ? -2.749 -9.688 1.800 1.00 98.06 196 LEU A C 1
ATOM 1440 O O . LEU A 1 196 ? -1.757 -9.574 1.080 1.00 98.06 196 LEU A O 1
ATOM 1444 N N . ASN A 1 197 ? -3.927 -9.119 1.533 1.00 98.00 197 ASN A N 1
ATOM 1445 C CA . ASN A 1 197 ? -4.244 -8.427 0.290 1.00 98.00 197 ASN A CA 1
ATOM 1446 C C . ASN A 1 197 ? -4.731 -7.008 0.582 1.00 98.00 197 ASN A C 1
ATOM 1448 O O . ASN A 1 197 ? -5.724 -6.821 1.287 1.00 98.00 197 ASN A O 1
ATOM 1452 N N . LEU A 1 198 ? -4.044 -6.012 0.026 1.00 98.44 198 LEU A N 1
ATOM 1453 C CA . LEU A 1 198 ? -4.427 -4.610 0.152 1.00 98.44 198 LEU A CA 1
ATOM 1454 C C . LEU A 1 198 ? -4.499 -3.954 -1.226 1.00 98.44 198 LEU A C 1
ATOM 1456 O O . LEU A 1 198 ? -3.492 -3.880 -1.931 1.00 98.44 198 LEU A O 1
ATOM 1460 N N . ARG A 1 199 ? -5.682 -3.451 -1.587 1.00 98.19 199 ARG A N 1
ATOM 1461 C CA . ARG A 1 199 ? -5.880 -2.659 -2.804 1.00 98.19 199 ARG A CA 1
ATOM 1462 C C . ARG A 1 199 ? -6.073 -1.191 -2.470 1.00 98.19 199 ARG A C 1
ATOM 1464 O O . ARG A 1 199 ? -6.947 -0.839 -1.682 1.00 98.19 199 ARG A O 1
ATOM 1471 N N . LEU A 1 200 ? -5.235 -0.355 -3.066 1.00 98.25 200 LEU A N 1
ATOM 1472 C CA . LEU A 1 200 ? -5.242 1.096 -2.923 1.00 98.25 200 LEU A CA 1
ATOM 1473 C C . LEU A 1 200 ? -5.304 1.783 -4.292 1.00 98.25 200 LEU A C 1
ATOM 1475 O O . LEU A 1 200 ? -4.992 2.967 -4.375 1.00 98.25 200 LEU A O 1
ATOM 1479 N N . GLY A 1 201 ? -5.688 1.074 -5.357 1.00 97.44 201 GLY A N 1
ATOM 1480 C CA . GLY A 1 201 ? -5.658 1.596 -6.722 1.00 97.44 201 GLY A CA 1
ATOM 1481 C C . GLY A 1 201 ? -6.520 2.853 -6.916 1.00 97.44 201 GLY A C 1
ATOM 1482 O O . GLY A 1 201 ? -7.599 2.960 -6.338 1.00 97.44 201 GLY A O 1
ATOM 1483 N N . GLY A 1 202 ? -6.075 3.811 -7.729 1.00 96.25 202 GLY A N 1
ATOM 1484 C CA . GLY A 1 202 ? -6.849 5.012 -8.073 1.00 96.25 202 GLY A CA 1
ATOM 1485 C C . GLY A 1 202 ? -7.070 5.976 -6.901 1.00 96.25 202 GLY A C 1
ATOM 1486 O O . GLY A 1 202 ? -8.199 6.402 -6.666 1.00 96.25 202 GLY A O 1
ATOM 1487 N N . ASN A 1 203 ? -6.018 6.288 -6.147 1.00 96.25 203 ASN A N 1
ATOM 1488 C CA . ASN A 1 203 ? -6.022 7.280 -5.063 1.00 96.25 203 ASN A CA 1
ATOM 1489 C C . ASN A 1 203 ? -4.907 8.329 -5.297 1.00 96.25 203 ASN A C 1
ATOM 1491 O O . ASN A 1 203 ? -4.278 8.346 -6.345 1.00 96.25 203 ASN A O 1
ATOM 1495 N N . GLU A 1 204 ? -4.638 9.217 -4.341 1.00 96.44 204 GLU A N 1
ATOM 1496 C CA . GLU A 1 204 ? -3.636 10.295 -4.439 1.00 96.44 204 GLU A CA 1
ATOM 1497 C C . GLU A 1 204 ? -2.602 10.175 -3.302 1.00 96.44 204 GLU A C 1
ATOM 1499 O O . GLU A 1 204 ? -2.370 11.107 -2.532 1.00 96.44 204 GLU A O 1
ATOM 1504 N N . LEU A 1 205 ? -2.004 8.993 -3.114 1.00 97.19 205 LEU A N 1
ATOM 1505 C CA . LEU A 1 205 ? -1.075 8.761 -1.996 1.00 97.19 205 LEU A CA 1
ATOM 1506 C C . LEU A 1 205 ? 0.277 9.475 -2.154 1.00 97.19 205 LEU A C 1
ATOM 1508 O O . LEU A 1 205 ? 0.930 9.741 -1.139 1.00 97.19 205 LEU A O 1
ATOM 1512 N N . ALA A 1 206 ? 0.680 9.777 -3.390 1.00 97.44 206 ALA A N 1
ATOM 1513 C CA . ALA A 1 206 ? 1.933 10.439 -3.745 1.00 97.44 206 ALA A CA 1
ATOM 1514 C C . ALA A 1 206 ? 3.187 9.775 -3.129 1.00 97.44 206 ALA A C 1
ATOM 1516 O O . ALA A 1 206 ? 3.163 8.644 -2.626 1.00 97.44 206 ALA A O 1
ATOM 1517 N N . ASP A 1 207 ? 4.324 10.472 -3.182 1.00 97.69 207 ASP A N 1
ATOM 1518 C CA . ASP A 1 207 ? 5.602 9.972 -2.668 1.00 97.69 207 ASP A CA 1
ATOM 1519 C C . ASP A 1 207 ? 5.593 9.788 -1.141 1.00 97.69 207 ASP A C 1
ATOM 1521 O O . ASP A 1 207 ? 6.198 8.841 -0.634 1.00 97.69 207 ASP A O 1
ATOM 1525 N N . GLU A 1 208 ? 4.908 10.654 -0.390 1.00 97.94 208 GLU A N 1
ATOM 1526 C CA . GLU A 1 208 ? 4.883 10.606 1.073 1.00 97.94 208 GLU A CA 1
ATOM 1527 C C . GLU A 1 208 ? 4.101 9.399 1.601 1.00 97.94 208 GLU A C 1
ATOM 1529 O O . GLU A 1 208 ? 4.589 8.691 2.490 1.00 97.94 208 GLU A O 1
ATOM 1534 N N . GLY A 1 209 ? 2.918 9.127 1.038 1.00 97.75 209 GLY A N 1
ATOM 1535 C CA . GLY A 1 209 ? 2.126 7.948 1.384 1.00 97.75 209 GLY A CA 1
ATOM 1536 C C . GLY A 1 209 ? 2.839 6.660 0.969 1.00 97.75 209 GLY A C 1
ATOM 1537 O O . GLY A 1 209 ? 2.966 5.731 1.770 1.00 97.75 209 GLY A O 1
ATOM 1538 N N . ALA A 1 210 ? 3.401 6.627 -0.243 1.00 97.88 210 ALA A N 1
ATOM 1539 C CA . ALA A 1 210 ? 4.165 5.486 -0.740 1.00 97.88 210 ALA A CA 1
ATOM 1540 C C . ALA A 1 210 ? 5.416 5.190 0.102 1.00 97.88 210 ALA A C 1
ATOM 1542 O O . ALA A 1 210 ? 5.690 4.031 0.421 1.00 97.88 210 ALA A O 1
ATOM 1543 N N . ALA A 1 211 ? 6.160 6.219 0.517 1.00 98.31 211 ALA A N 1
ATOM 1544 C CA . ALA A 1 211 ? 7.328 6.053 1.375 1.00 98.31 211 ALA A CA 1
ATOM 1545 C C . ALA A 1 211 ? 6.959 5.491 2.756 1.00 98.31 211 ALA A C 1
ATOM 1547 O O . ALA A 1 211 ? 7.676 4.632 3.279 1.00 98.31 211 ALA A O 1
ATOM 1548 N N . ALA A 1 212 ? 5.835 5.929 3.332 1.00 98.38 212 ALA A N 1
ATOM 1549 C CA . ALA A 1 212 ? 5.336 5.390 4.592 1.00 98.38 212 ALA A CA 1
ATOM 1550 C C . ALA A 1 212 ? 4.953 3.907 4.457 1.00 98.38 212 ALA A C 1
ATOM 1552 O O . ALA A 1 212 ? 5.384 3.086 5.273 1.00 98.38 212 ALA A O 1
ATOM 1553 N N . LEU A 1 213 ? 4.212 3.544 3.402 1.00 98.50 213 LEU A N 1
ATOM 1554 C CA . LEU A 1 213 ? 3.840 2.155 3.111 1.00 98.50 213 LEU A CA 1
ATOM 1555 C C . LEU A 1 213 ? 5.076 1.269 2.912 1.00 98.50 213 LEU A C 1
ATOM 1557 O O . LEU A 1 213 ? 5.169 0.191 3.501 1.00 98.50 213 LEU A O 1
ATOM 1561 N N . ALA A 1 214 ? 6.067 1.741 2.153 1.00 98.25 214 ALA A N 1
ATOM 1562 C CA . ALA A 1 214 ? 7.329 1.037 1.957 1.00 98.25 214 ALA A CA 1
ATOM 1563 C C . ALA A 1 214 ? 8.075 0.799 3.285 1.00 98.25 214 ALA A C 1
ATOM 1565 O O . ALA A 1 214 ? 8.604 -0.289 3.522 1.00 98.25 214 ALA A O 1
ATOM 1566 N N . GLU A 1 215 ? 8.092 1.778 4.192 1.00 98.12 215 GLU A N 1
ATOM 1567 C CA . GLU A 1 215 ? 8.705 1.605 5.512 1.00 98.12 215 GLU A CA 1
ATOM 1568 C C . GLU A 1 215 ? 7.951 0.577 6.369 1.00 98.12 215 GLU A C 1
ATOM 1570 O O . GLU A 1 215 ? 8.573 -0.251 7.037 1.00 98.12 215 GLU A O 1
ATOM 1575 N N . ALA A 1 216 ? 6.617 0.569 6.310 1.00 97.88 216 ALA A N 1
ATOM 1576 C CA . ALA A 1 216 ? 5.804 -0.438 6.986 1.00 97.88 216 ALA A CA 1
ATOM 1577 C C . ALA A 1 216 ? 6.090 -1.855 6.462 1.00 97.88 216 ALA A C 1
ATOM 1579 O O . ALA A 1 216 ? 6.222 -2.789 7.258 1.00 97.88 216 ALA A O 1
ATOM 1580 N N . LEU A 1 217 ? 6.274 -2.011 5.146 1.00 97.56 217 LEU A N 1
ATOM 1581 C CA . LEU A 1 217 ? 6.579 -3.295 4.506 1.00 97.56 217 LEU A CA 1
ATOM 1582 C C . LEU A 1 217 ? 7.901 -3.916 4.960 1.00 97.56 217 LEU A C 1
ATOM 1584 O O . LEU A 1 217 ? 8.016 -5.139 4.992 1.00 97.56 217 LEU A O 1
ATOM 1588 N N . LYS A 1 218 ? 8.899 -3.128 5.371 1.00 96.56 218 LYS A N 1
ATOM 1589 C CA . LYS A 1 218 ? 10.145 -3.695 5.923 1.00 96.56 218 LYS A CA 1
ATOM 1590 C C . LYS A 1 218 ? 9.878 -4.553 7.164 1.00 96.56 218 LYS A C 1
ATOM 1592 O O . LYS A 1 218 ? 10.524 -5.588 7.371 1.00 96.56 218 LYS A O 1
ATOM 1597 N N . CYS A 1 219 ? 8.913 -4.131 7.981 1.00 95.31 219 CYS A N 1
ATOM 1598 C CA . CYS A 1 219 ? 8.541 -4.783 9.233 1.00 95.31 219 CYS A CA 1
ATOM 1599 C C . CYS A 1 219 ? 7.379 -5.770 9.079 1.00 95.31 219 CYS A C 1
ATOM 1601 O O . CYS A 1 219 ? 7.374 -6.788 9.770 1.00 95.31 219 CYS A O 1
ATOM 1603 N N . ASN A 1 220 ? 6.410 -5.485 8.206 1.00 96.38 220 ASN A N 1
ATOM 1604 C CA . ASN A 1 220 ? 5.264 -6.359 7.989 1.00 96.38 220 ASN A CA 1
ATOM 1605 C C . ASN A 1 220 ? 5.719 -7.696 7.371 1.00 96.38 220 ASN A C 1
ATOM 1607 O O . ASN A 1 220 ? 6.548 -7.726 6.462 1.00 96.38 220 ASN A O 1
ATOM 1611 N N . LYS A 1 221 ? 5.201 -8.805 7.913 1.00 95.06 221 LYS A N 1
ATOM 1612 C CA . LYS A 1 221 ? 5.525 -10.183 7.500 1.00 95.06 221 LYS A CA 1
ATOM 1613 C C . LYS A 1 221 ? 4.284 -10.977 7.078 1.00 95.06 221 LYS A C 1
ATOM 1615 O O . LYS A 1 221 ? 4.294 -12.199 7.162 1.00 95.06 221 LYS A O 1
ATOM 1620 N N . MET A 1 222 ? 3.219 -10.289 6.680 1.00 96.88 222 MET A N 1
ATOM 1621 C CA . MET A 1 222 ? 1.947 -10.907 6.299 1.00 96.88 222 MET A CA 1
ATOM 1622 C C . MET A 1 222 ? 1.531 -10.524 4.886 1.00 96.88 222 MET A C 1
ATOM 1624 O O . MET A 1 222 ? 1.140 -11.400 4.122 1.00 96.88 222 MET A O 1
ATOM 1628 N N . LEU A 1 223 ? 1.647 -9.241 4.532 1.00 98.06 223 LEU A N 1
ATOM 1629 C CA . LEU A 1 223 ? 1.141 -8.727 3.270 1.00 98.06 223 LEU A CA 1
ATOM 1630 C C . LEU A 1 223 ? 1.836 -9.434 2.103 1.00 98.06 223 LEU A C 1
ATOM 1632 O O . LEU A 1 223 ? 3.069 -9.439 2.002 1.00 98.06 223 LEU A O 1
ATOM 1636 N N . ALA A 1 224 ? 1.012 -10.045 1.259 1.00 97.75 224 ALA A N 1
ATOM 1637 C CA . ALA A 1 224 ? 1.401 -10.856 0.119 1.00 97.75 224 ALA A CA 1
ATOM 1638 C C . ALA A 1 224 ? 1.121 -10.133 -1.200 1.00 97.75 224 ALA A C 1
ATOM 1640 O O . ALA A 1 224 ? 1.896 -10.294 -2.147 1.00 97.75 224 ALA A O 1
ATOM 1641 N N . THR A 1 225 ? 0.062 -9.320 -1.256 1.00 98.19 225 THR A N 1
ATOM 1642 C CA . THR A 1 225 ? -0.304 -8.541 -2.441 1.00 98.19 225 THR A CA 1
ATOM 1643 C C . THR A 1 225 ? -0.606 -7.089 -2.078 1.00 98.19 225 THR A C 1
ATOM 1645 O O . THR A 1 225 ? -1.262 -6.799 -1.072 1.00 98.19 225 THR A O 1
ATOM 1648 N N . LEU A 1 226 ? -0.091 -6.174 -2.898 1.00 98.56 226 LEU A N 1
ATOM 1649 C CA . LEU A 1 226 ? -0.307 -4.740 -2.759 1.00 98.56 226 LEU A CA 1
ATOM 1650 C C . LEU A 1 226 ? -0.561 -4.117 -4.132 1.00 98.56 226 LEU A C 1
ATOM 1652 O O . LEU A 1 226 ? 0.279 -4.220 -5.023 1.00 98.56 226 LEU A O 1
ATOM 1656 N N . ASP A 1 227 ? -1.703 -3.460 -4.288 1.00 98.44 227 ASP A N 1
ATOM 1657 C CA . ASP A 1 227 ? -2.031 -2.676 -5.480 1.00 98.44 227 ASP A CA 1
ATOM 1658 C C . ASP A 1 227 ? -1.956 -1.181 -5.158 1.00 98.44 227 ASP A C 1
ATOM 1660 O O . ASP A 1 227 ? -2.701 -0.686 -4.314 1.00 98.44 227 ASP A O 1
ATOM 1664 N N . LEU A 1 228 ? -1.030 -0.489 -5.822 1.00 98.25 228 LEU A N 1
ATOM 1665 C CA . LEU A 1 228 ? -0.799 0.956 -5.770 1.00 98.25 228 LEU A CA 1
ATOM 1666 C C . LEU A 1 228 ? -0.950 1.588 -7.156 1.00 98.25 228 LEU A C 1
ATOM 1668 O O . LEU A 1 228 ? -0.357 2.633 -7.434 1.00 98.25 228 LEU A O 1
ATOM 1672 N N . SER A 1 229 ? -1.713 0.965 -8.051 1.00 97.94 229 SER A N 1
ATOM 1673 C CA . SER A 1 229 ? -1.945 1.521 -9.379 1.00 97.94 229 SER A CA 1
ATOM 1674 C C . SER A 1 229 ? -2.608 2.900 -9.291 1.00 97.94 229 SER A C 1
ATOM 1676 O O . SER A 1 229 ? -3.454 3.118 -8.430 1.00 97.94 229 SER A O 1
ATOM 1678 N N . GLY A 1 230 ? -2.226 3.873 -10.119 1.00 97.38 230 GLY A N 1
ATOM 1679 C CA . GLY A 1 230 ? -2.915 5.173 -10.130 1.00 97.38 230 GLY A CA 1
ATOM 1680 C C . GLY A 1 230 ? -2.853 5.924 -8.799 1.00 97.38 230 GLY A C 1
ATOM 1681 O O . GLY A 1 230 ? -3.903 6.297 -8.295 1.00 97.38 230 GLY A O 1
ATOM 1682 N N . ASN A 1 231 ? -1.668 6.068 -8.196 1.00 97.69 231 ASN A N 1
ATOM 1683 C CA . ASN A 1 231 ? -1.469 6.704 -6.884 1.00 97.69 231 ASN A CA 1
ATOM 1684 C C . ASN A 1 231 ? -0.491 7.892 -6.894 1.00 97.69 231 ASN A C 1
ATOM 1686 O O . ASN A 1 231 ? -0.069 8.358 -5.834 1.00 97.69 231 ASN A O 1
ATOM 1690 N N . GLU A 1 232 ? -0.109 8.366 -8.081 1.00 96.19 232 GLU A N 1
ATOM 1691 C CA . GLU A 1 232 ? 0.862 9.451 -8.283 1.00 96.19 232 GLU A CA 1
ATOM 1692 C C . GLU A 1 232 ? 2.246 9.180 -7.658 1.00 96.19 232 GLU A C 1
ATOM 1694 O O . GLU A 1 232 ? 2.956 10.100 -7.253 1.00 96.19 232 GLU A O 1
ATOM 1699 N N . LEU A 1 233 ? 2.669 7.910 -7.591 1.00 95.88 233 LEU A N 1
ATOM 1700 C CA . LEU A 1 233 ? 3.997 7.554 -7.083 1.00 95.88 233 LEU A CA 1
ATOM 1701 C C . LEU A 1 233 ? 5.080 8.146 -7.983 1.00 95.88 233 LEU A C 1
ATOM 1703 O O . LEU A 1 233 ? 5.149 7.837 -9.171 1.00 95.88 233 LEU A O 1
ATOM 1707 N N . GLY A 1 234 ? 5.957 8.949 -7.399 1.00 95.25 234 GLY A N 1
ATOM 1708 C CA . GLY A 1 234 ? 7.110 9.538 -8.050 1.00 95.25 234 GLY A CA 1
ATOM 1709 C C . GLY A 1 234 ? 8.406 8.752 -7.806 1.00 95.25 234 GLY A C 1
ATOM 1710 O O . GLY A 1 234 ? 8.413 7.598 -7.349 1.00 95.25 234 GLY A O 1
ATOM 1711 N N . PRO A 1 235 ? 9.564 9.365 -8.119 1.00 92.75 235 PRO A N 1
ATOM 1712 C CA . PRO A 1 235 ? 10.865 8.729 -7.950 1.00 92.75 235 PRO A CA 1
ATOM 1713 C C . PRO A 1 235 ? 11.216 8.440 -6.483 1.00 92.75 235 PRO A C 1
ATOM 1715 O O . PRO A 1 235 ? 11.926 7.462 -6.226 1.00 92.75 235 PRO A O 1
ATOM 1718 N N . ASN A 1 236 ? 10.740 9.236 -5.515 1.00 95.81 236 ASN A N 1
ATOM 1719 C CA . ASN A 1 236 ? 11.075 8.998 -4.108 1.00 95.81 236 ASN A CA 1
ATOM 1720 C C . ASN A 1 236 ? 10.285 7.817 -3.539 1.00 95.81 236 ASN A C 1
ATOM 1722 O O . ASN A 1 236 ? 10.866 6.993 -2.826 1.00 95.81 236 ASN A O 1
ATOM 1726 N N . GLY A 1 237 ? 9.005 7.694 -3.903 1.00 96.44 237 GLY A N 1
ATOM 1727 C CA . GLY A 1 237 ? 8.165 6.545 -3.586 1.00 96.44 237 GLY A CA 1
ATOM 1728 C C . GLY A 1 237 ? 8.765 5.265 -4.160 1.00 96.44 237 GLY A C 1
ATOM 1729 O O . GLY A 1 237 ? 9.002 4.308 -3.421 1.00 96.44 237 GLY A O 1
ATOM 1730 N N . ALA A 1 238 ? 9.150 5.274 -5.442 1.00 95.62 238 ALA A N 1
ATOM 1731 C CA . ALA A 1 238 ? 9.823 4.138 -6.077 1.00 95.62 238 ALA A CA 1
ATOM 1732 C C . ALA A 1 238 ? 11.145 3.760 -5.377 1.00 95.62 238 ALA A C 1
ATOM 1734 O O . ALA A 1 238 ? 11.404 2.584 -5.112 1.00 95.62 238 ALA A O 1
ATOM 1735 N N . ALA A 1 239 ? 11.973 4.744 -5.010 1.00 96.38 239 ALA A N 1
ATOM 1736 C CA . ALA A 1 239 ? 13.213 4.499 -4.273 1.00 96.38 239 ALA A CA 1
ATOM 1737 C C . ALA A 1 239 ? 12.965 3.935 -2.860 1.00 96.38 239 ALA A C 1
ATOM 1739 O O . ALA A 1 239 ? 13.756 3.126 -2.365 1.00 96.38 239 ALA A O 1
ATOM 1740 N N . ALA A 1 240 ? 11.882 4.345 -2.193 1.00 98.00 240 ALA A N 1
ATOM 1741 C CA . ALA A 1 240 ? 11.480 3.777 -0.911 1.00 98.00 240 ALA A CA 1
ATOM 1742 C C . ALA A 1 240 ? 11.052 2.312 -1.056 1.00 98.00 240 ALA A C 1
ATOM 1744 O O . ALA A 1 240 ? 11.523 1.470 -0.286 1.00 98.00 240 ALA A O 1
ATOM 1745 N N . PHE A 1 241 ? 10.253 1.995 -2.080 1.00 97.62 241 PHE A N 1
ATOM 1746 C CA . PHE A 1 241 ? 9.863 0.623 -2.400 1.00 97.62 241 PHE A CA 1
ATOM 1747 C C . PHE A 1 241 ? 11.057 -0.260 -2.740 1.00 97.62 241 PHE A C 1
ATOM 1749 O O . PHE A 1 241 ? 11.140 -1.361 -2.209 1.00 97.62 241 PHE A O 1
ATOM 1756 N N . ALA A 1 242 ? 12.031 0.228 -3.514 1.00 96.50 242 ALA A N 1
ATOM 1757 C CA . ALA A 1 242 ? 13.272 -0.506 -3.763 1.00 96.50 242 ALA A CA 1
ATOM 1758 C C . ALA A 1 242 ? 13.930 -0.947 -2.439 1.00 96.50 242 ALA A C 1
ATOM 1760 O O . ALA A 1 242 ? 14.120 -2.136 -2.193 1.00 96.50 242 ALA A O 1
ATOM 1761 N N . ARG A 1 243 ? 14.155 -0.011 -1.505 1.00 96.88 243 ARG A N 1
ATOM 1762 C CA . ARG A 1 243 ? 14.732 -0.329 -0.184 1.00 96.88 243 ARG A CA 1
ATOM 1763 C C . ARG A 1 243 ? 13.873 -1.289 0.643 1.00 96.88 243 ARG A C 1
ATOM 1765 O O . ARG A 1 243 ? 14.419 -2.052 1.436 1.00 96.88 243 ARG A O 1
ATOM 1772 N N . ALA A 1 244 ? 12.550 -1.223 0.523 1.00 97.44 244 ALA A N 1
ATOM 1773 C CA . ALA A 1 244 ? 11.645 -2.117 1.238 1.00 97.44 244 ALA A CA 1
ATOM 1774 C C . ALA A 1 244 ? 11.690 -3.542 0.677 1.00 97.44 244 ALA A C 1
ATOM 1776 O O . ALA A 1 244 ? 11.831 -4.501 1.433 1.00 97.44 244 ALA A O 1
ATOM 1777 N N . LEU A 1 245 ? 11.645 -3.670 -0.648 1.00 96.56 245 LEU A N 1
ATOM 1778 C CA . LEU A 1 245 ? 11.695 -4.939 -1.371 1.00 96.56 245 LEU A CA 1
ATOM 1779 C C . LEU A 1 245 ? 13.035 -5.657 -1.205 1.00 96.56 245 LEU A C 1
ATOM 1781 O O . LEU A 1 245 ? 13.065 -6.881 -1.261 1.00 96.56 245 LEU A O 1
ATOM 1785 N N . ALA A 1 246 ? 14.121 -4.925 -0.935 1.00 95.00 246 ALA A N 1
ATOM 1786 C CA . ALA A 1 246 ? 15.414 -5.513 -0.591 1.00 95.00 246 ALA A CA 1
ATOM 1787 C C . ALA A 1 246 ? 15.345 -6.456 0.626 1.00 95.00 246 ALA A C 1
ATOM 1789 O O . ALA A 1 246 ? 16.082 -7.442 0.670 1.00 95.00 246 ALA A O 1
ATOM 1790 N N . VAL A 1 247 ? 14.480 -6.151 1.603 1.00 96.06 247 VAL A N 1
ATOM 1791 C CA . VAL A 1 247 ? 14.434 -6.815 2.921 1.00 96.06 247 VAL A CA 1
ATOM 1792 C C . VAL A 1 247 ? 13.091 -7.473 3.249 1.00 96.06 247 VAL A C 1
ATOM 1794 O O . VAL A 1 247 ? 13.020 -8.308 4.155 1.00 96.06 247 VAL A O 1
ATOM 1797 N N . ASN A 1 248 ? 12.008 -7.093 2.570 1.00 96.62 248 ASN A N 1
ATOM 1798 C CA . ASN A 1 248 ? 10.720 -7.759 2.718 1.00 96.62 248 ASN A CA 1
ATOM 1799 C C . ASN A 1 248 ? 10.768 -9.133 2.034 1.00 96.62 248 ASN A C 1
ATOM 1801 O O . ASN A 1 248 ? 11.307 -9.265 0.943 1.00 96.62 248 ASN A O 1
ATOM 1805 N N . SER A 1 249 ? 10.200 -10.148 2.682 1.00 95.62 249 SER A N 1
ATOM 1806 C CA . SER A 1 249 ? 10.247 -11.546 2.236 1.00 95.62 249 SER A CA 1
ATOM 1807 C C . SER A 1 249 ? 8.868 -12.193 2.106 1.00 95.62 249 SER A C 1
ATOM 1809 O O . SER A 1 249 ? 8.749 -13.422 2.111 1.00 95.62 249 SER A O 1
ATOM 1811 N N . THR A 1 250 ? 7.816 -11.376 2.039 1.00 96.56 250 THR A N 1
ATOM 1812 C CA . THR A 1 250 ? 6.419 -11.839 2.051 1.00 96.56 250 THR A CA 1
ATOM 1813 C C . THR A 1 250 ? 5.615 -11.302 0.884 1.00 96.56 250 THR A C 1
ATOM 1815 O O . THR A 1 250 ? 4.781 -12.033 0.358 1.00 96.56 250 THR A O 1
ATOM 1818 N N . LEU A 1 251 ? 5.899 -10.077 0.437 1.00 97.44 251 LEU A N 1
ATOM 1819 C CA . LEU A 1 251 ? 5.243 -9.486 -0.715 1.00 97.44 251 LEU A CA 1
ATOM 1820 C C . LEU A 1 251 ? 5.632 -10.264 -1.975 1.00 97.44 251 LEU A C 1
ATOM 1822 O O . LEU A 1 251 ? 6.811 -10.414 -2.298 1.00 97.44 251 LEU A O 1
ATOM 1826 N N . SER A 1 252 ? 4.611 -10.770 -2.654 1.00 96.25 252 SER A N 1
ATOM 1827 C CA . SER A 1 252 ? 4.713 -11.635 -3.830 1.00 96.25 252 SER A CA 1
ATOM 1828 C C . SER A 1 252 ? 4.156 -10.987 -5.094 1.00 96.25 252 SER A C 1
ATOM 1830 O O . SER A 1 252 ? 4.601 -11.324 -6.188 1.00 96.25 252 SER A O 1
ATOM 1832 N N . TYR A 1 253 ? 3.248 -10.019 -4.929 1.00 97.31 253 TYR A N 1
ATOM 1833 C CA . TYR A 1 253 ? 2.672 -9.218 -6.002 1.00 97.31 253 TYR A CA 1
ATOM 1834 C C . TYR A 1 253 ? 2.662 -7.732 -5.634 1.00 97.31 253 TYR A C 1
ATOM 1836 O O . TYR A 1 253 ? 2.270 -7.366 -4.521 1.00 97.31 253 TYR A O 1
ATOM 1844 N N . LEU A 1 254 ? 3.056 -6.892 -6.590 1.00 97.94 254 LEU A N 1
ATOM 1845 C CA . LEU A 1 254 ? 3.016 -5.437 -6.491 1.00 97.94 254 LEU A CA 1
ATOM 1846 C C . LEU A 1 254 ? 2.518 -4.839 -7.813 1.00 97.94 254 LEU A C 1
ATOM 1848 O O . LEU A 1 254 ? 3.157 -5.028 -8.847 1.00 97.94 254 LEU A O 1
ATOM 1852 N N . ASP A 1 255 ? 1.419 -4.088 -7.776 1.00 97.94 255 ASP A N 1
ATOM 1853 C CA . ASP A 1 255 ? 0.987 -3.249 -8.902 1.00 97.94 255 ASP A CA 1
ATOM 1854 C C . ASP A 1 255 ? 1.403 -1.797 -8.645 1.00 97.94 255 ASP A C 1
ATOM 1856 O O . ASP A 1 255 ? 1.025 -1.204 -7.637 1.00 97.94 255 ASP A O 1
ATOM 1860 N N . VAL A 1 256 ? 2.206 -1.235 -9.546 1.00 96.56 256 VAL A N 1
ATOM 1861 C CA . VAL A 1 256 ? 2.624 0.176 -9.556 1.00 96.56 256 VAL A CA 1
ATOM 1862 C C . VAL A 1 256 ? 2.324 0.845 -10.900 1.00 96.56 256 VAL A C 1
ATOM 1864 O O . VAL A 1 256 ? 2.905 1.883 -11.212 1.00 96.56 256 VAL A O 1
ATOM 1867 N N . SER A 1 257 ? 1.430 0.276 -11.709 1.00 95.44 257 SER A N 1
ATOM 1868 C CA . SER A 1 257 ? 1.005 0.871 -12.983 1.00 95.44 257 SER A CA 1
ATOM 1869 C C . SER A 1 257 ? 0.285 2.213 -12.803 1.00 95.44 257 SER A C 1
ATOM 1871 O O . SER A 1 257 ? -0.193 2.549 -11.724 1.00 95.44 257 SER A O 1
ATOM 1873 N N . SER A 1 258 ? 0.204 3.011 -13.862 1.00 95.38 258 SER A N 1
ATOM 1874 C CA . SER A 1 258 ? -0.442 4.327 -13.883 1.00 95.38 258 SER A CA 1
ATOM 1875 C C . SER A 1 258 ? 0.111 5.281 -12.817 1.00 95.38 258 SER A C 1
ATOM 1877 O O . SER A 1 258 ? -0.637 5.998 -12.163 1.00 95.38 258 SER A O 1
ATOM 1879 N N . ASN A 1 259 ? 1.428 5.281 -12.612 1.00 95.69 259 ASN A N 1
ATOM 1880 C CA . ASN A 1 259 ? 2.110 6.171 -11.671 1.00 95.69 259 ASN A CA 1
ATOM 1881 C C . ASN A 1 259 ? 3.164 7.031 -12.380 1.00 95.69 259 ASN A C 1
ATOM 1883 O O . ASN A 1 259 ? 3.554 6.769 -13.512 1.00 95.69 259 ASN A O 1
ATOM 1887 N N . SER A 1 260 ? 3.693 8.032 -11.682 1.00 94.25 260 SER A N 1
ATOM 1888 C CA . SER A 1 260 ? 4.740 8.936 -12.179 1.00 94.25 260 SER A CA 1
ATOM 1889 C C . SER A 1 260 ? 6.161 8.393 -11.930 1.00 94.25 260 SER A C 1
ATOM 1891 O O . SER A 1 260 ? 7.093 9.148 -11.626 1.00 94.25 260 SER A O 1
ATOM 1893 N N . ILE A 1 261 ? 6.350 7.070 -12.030 1.00 91.44 261 ILE A N 1
ATOM 1894 C CA . ILE A 1 261 ? 7.637 6.417 -11.756 1.00 91.44 261 ILE A CA 1
ATOM 1895 C C . ILE A 1 261 ? 8.582 6.650 -12.935 1.00 91.44 261 ILE A C 1
ATOM 1897 O O . ILE A 1 261 ? 8.342 6.216 -14.056 1.00 91.44 261 ILE A O 1
ATOM 1901 N N . THR A 1 262 ? 9.708 7.305 -12.663 1.00 90.94 262 THR A N 1
ATOM 1902 C CA . THR A 1 262 ? 10.742 7.553 -13.676 1.00 90.94 262 THR A CA 1
ATOM 1903 C C . THR A 1 262 ? 11.577 6.303 -13.969 1.00 90.94 262 THR A C 1
ATOM 1905 O O . THR A 1 262 ? 11.646 5.372 -13.162 1.00 90.94 262 THR A O 1
ATOM 1908 N N . ASP A 1 263 ? 12.328 6.328 -15.071 1.00 88.44 263 ASP A N 1
ATOM 1909 C CA . ASP A 1 263 ? 13.335 5.312 -15.408 1.00 88.44 263 ASP A CA 1
ATOM 1910 C C . ASP A 1 263 ? 14.324 5.033 -14.266 1.00 88.44 263 ASP A C 1
ATOM 1912 O O . ASP A 1 263 ? 14.721 3.892 -14.026 1.00 88.44 263 ASP A O 1
ATOM 1916 N N . SER A 1 264 ? 14.706 6.068 -13.517 1.00 89.31 264 SER A N 1
ATOM 1917 C CA . SER A 1 264 ? 15.555 5.910 -12.333 1.00 89.31 264 SER A CA 1
ATOM 1918 C C . SER A 1 264 ? 14.849 5.093 -11.242 1.00 89.31 264 SER A C 1
ATOM 1920 O O . SER A 1 264 ? 15.436 4.175 -10.669 1.00 89.31 264 SER A O 1
ATOM 1922 N N . GLY A 1 265 ? 13.561 5.363 -11.002 1.00 91.06 265 GLY A N 1
ATOM 1923 C CA . GLY A 1 265 ? 12.734 4.612 -10.058 1.00 91.06 265 GLY A CA 1
ATOM 1924 C C . GLY A 1 265 ? 12.598 3.134 -10.434 1.00 91.06 265 GLY A C 1
ATOM 1925 O O . GLY A 1 265 ? 12.865 2.268 -9.600 1.00 91.06 265 GLY A O 1
ATOM 1926 N N . MET A 1 266 ? 12.271 2.840 -11.697 1.00 90.88 266 MET A N 1
ATOM 1927 C CA . MET A 1 266 ? 12.186 1.461 -12.202 1.00 90.88 266 MET A CA 1
ATOM 1928 C C . MET A 1 266 ? 13.520 0.719 -12.064 1.00 90.88 266 MET A C 1
ATOM 1930 O O . MET A 1 266 ? 13.557 -0.411 -11.571 1.00 90.88 266 MET A O 1
ATOM 1934 N N . ARG A 1 267 ? 14.629 1.371 -12.437 1.00 91.25 267 ARG A N 1
ATOM 1935 C CA . ARG A 1 267 ? 15.975 0.799 -12.309 1.00 91.25 267 ARG A CA 1
ATOM 1936 C C . ARG A 1 267 ? 16.323 0.484 -10.857 1.00 91.25 267 ARG A C 1
ATOM 1938 O O . ARG A 1 267 ? 16.875 -0.580 -10.598 1.00 91.25 267 ARG A O 1
ATOM 1945 N N . ASN A 1 268 ? 15.989 1.371 -9.921 1.00 92.06 268 ASN A N 1
ATOM 1946 C CA . ASN A 1 268 ? 16.252 1.160 -8.498 1.00 92.06 268 ASN A CA 1
ATOM 1947 C C . ASN A 1 268 ? 15.492 -0.052 -7.953 1.00 92.06 268 ASN A C 1
ATOM 1949 O O . ASN A 1 268 ? 16.081 -0.865 -7.242 1.00 92.06 268 ASN A O 1
ATOM 1953 N N . ILE A 1 269 ? 14.210 -0.199 -8.307 1.00 94.81 269 ILE A N 1
ATOM 1954 C CA . ILE A 1 269 ? 13.419 -1.370 -7.909 1.00 94.81 269 ILE A CA 1
ATOM 1955 C C . ILE A 1 269 ? 14.038 -2.638 -8.513 1.00 94.81 269 ILE A C 1
ATOM 1957 O O . ILE A 1 269 ? 14.346 -3.570 -7.774 1.00 94.81 269 ILE A O 1
ATOM 1961 N N . GLY A 1 270 ? 14.312 -2.648 -9.821 1.00 93.19 270 GLY A N 1
ATOM 1962 C CA . GLY A 1 270 ? 14.916 -3.793 -10.507 1.00 93.19 270 GLY A CA 1
ATOM 1963 C C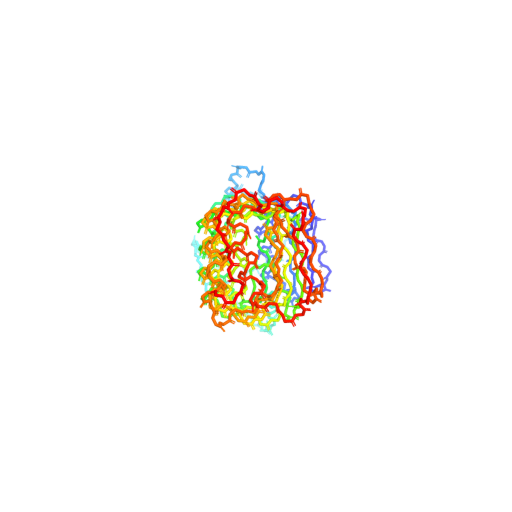 . GLY A 1 270 ? 16.261 -4.221 -9.924 1.00 93.19 270 GLY A C 1
ATOM 1964 O O . GLY A 1 270 ? 16.439 -5.378 -9.553 1.00 93.19 270 GLY A O 1
ATOM 1965 N N . ALA A 1 271 ? 17.188 -3.276 -9.755 1.00 92.44 271 ALA A N 1
ATOM 1966 C CA . ALA A 1 271 ? 18.499 -3.531 -9.161 1.00 92.44 271 ALA A CA 1
ATOM 1967 C C . ALA A 1 271 ? 18.394 -4.035 -7.711 1.00 92.44 271 ALA A C 1
ATOM 1969 O O . ALA A 1 271 ? 19.168 -4.895 -7.280 1.00 92.44 271 ALA A O 1
ATOM 1970 N N . SER A 1 272 ? 17.416 -3.539 -6.952 1.00 93.62 272 SER A N 1
ATOM 1971 C CA . SER A 1 272 ? 17.163 -4.024 -5.600 1.00 93.62 272 SER A CA 1
ATOM 1972 C C . SER A 1 272 ? 16.642 -5.462 -5.576 1.00 93.62 272 SER A C 1
ATOM 1974 O O . SER A 1 272 ? 17.024 -6.223 -4.693 1.00 93.62 272 SER A O 1
ATOM 1976 N N . LEU A 1 273 ? 15.785 -5.854 -6.520 1.00 94.31 273 LEU A N 1
ATOM 1977 C CA . LEU A 1 273 ? 15.311 -7.238 -6.638 1.00 94.31 273 LEU A CA 1
ATOM 1978 C C . LEU A 1 273 ? 16.440 -8.178 -7.093 1.00 94.31 273 LEU A C 1
ATOM 1980 O O . LEU A 1 273 ? 16.605 -9.264 -6.537 1.00 94.31 273 LEU A O 1
ATOM 1984 N N . LEU A 1 274 ? 17.284 -7.728 -8.029 1.00 92.50 274 LEU A N 1
ATOM 1985 C CA . LEU A 1 274 ? 18.463 -8.470 -8.494 1.00 92.50 274 LEU A CA 1
ATOM 1986 C C . LEU A 1 274 ? 19.488 -8.708 -7.380 1.00 92.50 274 LEU A C 1
ATOM 1988 O O . LEU A 1 274 ? 20.086 -9.779 -7.317 1.00 92.50 274 LEU A O 1
ATOM 1992 N N . SER A 1 275 ? 19.677 -7.749 -6.476 1.00 90.94 275 SER A N 1
ATOM 1993 C CA . SER A 1 275 ? 20.606 -7.883 -5.344 1.00 90.94 275 SER A CA 1
ATOM 1994 C C . SER A 1 275 ? 19.984 -8.526 -4.100 1.00 90.94 275 SER A C 1
ATOM 1996 O O . SER A 1 275 ? 20.715 -9.044 -3.256 1.00 90.94 275 SER A O 1
ATOM 1998 N N . SER A 1 276 ? 18.653 -8.543 -3.975 1.00 88.81 276 SER A N 1
ATOM 1999 C CA . SER A 1 276 ? 17.983 -9.149 -2.823 1.00 88.81 276 SER A CA 1
ATOM 2000 C C . SER A 1 276 ? 18.073 -10.676 -2.848 1.00 88.81 276 SER A C 1
ATOM 2002 O O . SER A 1 276 ? 17.930 -11.325 -3.890 1.00 88.81 276 SER A O 1
ATOM 2004 N N . SER A 1 277 ? 18.280 -11.252 -1.664 1.00 85.69 277 SER A N 1
ATOM 2005 C CA . SER A 1 277 ? 18.128 -12.683 -1.376 1.00 85.69 277 SER A CA 1
ATOM 2006 C C . SER A 1 277 ? 16.848 -13.000 -0.595 1.00 85.69 277 SER A C 1
ATOM 2008 O O . SER A 1 277 ? 16.469 -14.162 -0.485 1.00 85.69 277 SER A O 1
ATOM 2010 N N . ALA A 1 278 ? 16.193 -11.979 -0.036 1.00 89.38 278 ALA A N 1
ATOM 2011 C CA . ALA A 1 278 ? 15.019 -12.130 0.818 1.00 89.38 278 ALA A CA 1
ATOM 2012 C C . ALA A 1 278 ? 13.703 -11.968 0.047 1.00 89.38 278 ALA A C 1
ATOM 2014 O O . ALA A 1 278 ? 12.703 -12.574 0.434 1.00 89.38 278 ALA A O 1
ATOM 2015 N N . SER A 1 279 ? 13.705 -11.146 -1.007 1.00 91.81 279 SER A N 1
ATOM 2016 C CA . SER A 1 279 ? 12.501 -10.781 -1.750 1.00 91.81 279 SER A CA 1
ATOM 2017 C C . SER A 1 279 ? 11.810 -11.987 -2.376 1.00 91.81 279 SER A C 1
ATOM 2019 O O . SER A 1 279 ? 12.458 -12.888 -2.905 1.00 91.81 279 SER A O 1
ATOM 2021 N N . LYS A 1 280 ? 10.475 -11.980 -2.337 1.00 92.81 280 LYS A N 1
ATOM 2022 C CA . LYS A 1 280 ? 9.617 -12.981 -2.990 1.00 92.81 280 LYS A CA 1
ATOM 2023 C C . LYS A 1 280 ? 8.744 -12.380 -4.088 1.00 92.81 280 LYS A C 1
ATOM 2025 O O . LYS A 1 280 ? 7.787 -13.020 -4.517 1.00 92.81 280 LYS A O 1
ATOM 2030 N N . LEU A 1 281 ? 9.063 -11.163 -4.531 1.00 93.50 281 LEU A N 1
ATOM 2031 C CA . LEU A 1 281 ? 8.287 -10.440 -5.529 1.00 93.50 281 LEU A CA 1
ATOM 2032 C C . LEU A 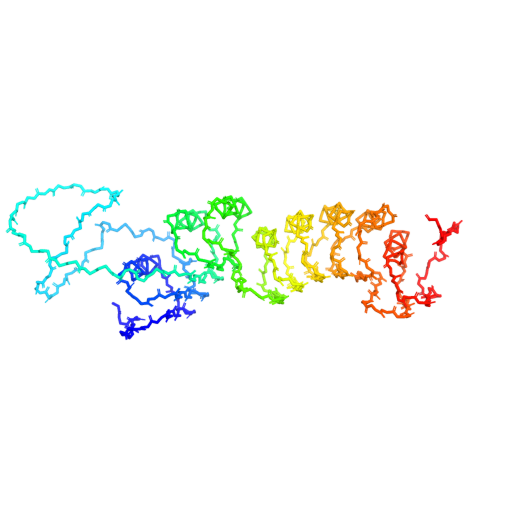1 281 ? 8.496 -11.043 -6.927 1.00 93.50 281 LEU A C 1
ATOM 2034 O O . LEU A 1 281 ? 9.260 -10.521 -7.732 1.00 93.50 281 LEU A O 1
ATOM 2038 N N . GLY A 1 282 ? 7.840 -12.173 -7.187 1.00 91.81 282 GLY A N 1
ATOM 2039 C CA . GLY A 1 282 ? 7.867 -12.875 -8.474 1.00 91.81 282 GLY A CA 1
ATOM 2040 C C . GLY A 1 282 ? 6.806 -12.391 -9.464 1.00 91.81 282 GLY A C 1
ATOM 2041 O O . GLY A 1 282 ? 6.765 -12.877 -10.593 1.00 91.81 282 GLY A O 1
ATOM 2042 N N . ALA A 1 283 ? 5.949 -11.458 -9.047 1.00 94.69 283 ALA A N 1
ATOM 2043 C CA . ALA A 1 283 ? 4.916 -10.858 -9.871 1.00 94.69 283 ALA A CA 1
ATOM 2044 C C . ALA A 1 283 ? 4.883 -9.343 -9.668 1.00 94.69 283 ALA A C 1
ATOM 2046 O O . ALA A 1 283 ? 4.956 -8.846 -8.540 1.00 94.69 283 ALA A O 1
ATOM 2047 N N . LEU A 1 284 ? 4.796 -8.609 -10.770 1.00 95.69 284 LEU A N 1
ATOM 2048 C CA . LEU A 1 284 ? 4.786 -7.156 -10.764 1.00 95.69 284 LEU A CA 1
ATOM 2049 C C . LEU A 1 284 ? 4.076 -6.644 -12.006 1.00 95.69 284 LEU A C 1
ATOM 2051 O O . LEU A 1 284 ? 4.320 -7.126 -13.114 1.00 95.69 284 LEU A O 1
ATOM 2055 N N . LYS A 1 285 ? 3.269 -5.608 -11.809 1.00 95.06 285 LYS A N 1
ATOM 2056 C CA . LYS A 1 285 ? 2.653 -4.859 -12.893 1.00 95.06 285 LYS A CA 1
ATOM 2057 C C . LYS A 1 285 ? 3.110 -3.405 -12.863 1.00 95.06 285 LYS A C 1
ATOM 2059 O O . LYS A 1 285 ? 3.110 -2.755 -11.819 1.00 95.06 285 LYS A O 1
ATOM 2064 N N . CYS A 1 286 ? 3.524 -2.908 -14.020 1.00 92.56 286 CYS A N 1
ATOM 2065 C CA . CYS A 1 286 ? 3.879 -1.516 -14.268 1.00 92.56 286 CYS A CA 1
ATOM 2066 C C . CYS A 1 286 ? 3.439 -1.116 -15.683 1.00 92.56 286 CYS A C 1
ATOM 2068 O O . CYS A 1 286 ? 2.909 -1.934 -16.432 1.00 92.56 286 CYS A O 1
ATOM 2070 N N . ASP A 1 287 ? 3.674 0.133 -16.079 1.00 90.00 287 ASP A N 1
ATOM 2071 C CA . ASP A 1 287 ? 3.238 0.619 -17.397 1.00 90.00 287 ASP A CA 1
ATOM 2072 C C . ASP A 1 287 ? 3.961 -0.058 -18.569 1.00 90.00 287 ASP A C 1
ATOM 2074 O O . ASP A 1 287 ? 3.431 -0.128 -19.676 1.00 90.00 287 ASP A O 1
ATOM 2078 N N . ALA A 1 288 ? 5.159 -0.597 -18.332 1.00 87.88 288 ALA A N 1
ATOM 2079 C CA . ALA A 1 288 ? 5.924 -1.289 -19.361 1.00 87.88 288 ALA A CA 1
ATOM 2080 C C . ALA A 1 288 ? 5.458 -2.738 -19.582 1.00 87.88 288 ALA A C 1
ATOM 2082 O O . ALA A 1 288 ? 5.459 -3.211 -20.720 1.00 87.88 288 ALA A O 1
ATOM 2083 N N . PHE A 1 289 ? 5.078 -3.456 -18.519 1.00 89.94 289 PHE A N 1
ATOM 2084 C CA . PHE A 1 289 ? 4.688 -4.864 -18.588 1.00 89.94 289 PHE A CA 1
ATOM 2085 C C . PHE A 1 289 ? 3.803 -5.285 -17.406 1.00 89.94 289 PHE A C 1
ATOM 2087 O O . PHE A 1 289 ? 3.843 -4.698 -16.326 1.00 89.94 289 PHE A O 1
ATOM 2094 N N . ASP A 1 290 ? 3.064 -6.373 -17.603 1.00 92.19 290 ASP A N 1
ATOM 2095 C CA . ASP A 1 290 ? 2.260 -7.031 -16.575 1.00 92.19 290 ASP A CA 1
ATOM 2096 C C . ASP A 1 290 ? 2.716 -8.485 -16.433 1.00 92.19 290 ASP A C 1
ATOM 2098 O O . ASP A 1 290 ? 2.502 -9.298 -17.335 1.00 92.19 290 ASP A O 1
ATOM 2102 N N . LEU A 1 291 ? 3.388 -8.797 -15.323 1.00 91.56 291 LEU A N 1
ATOM 2103 C CA . LEU A 1 291 ? 3.760 -10.157 -14.953 1.00 91.56 291 LEU A CA 1
ATOM 2104 C C . LEU A 1 291 ? 2.882 -10.612 -13.775 1.00 91.56 291 LEU A C 1
ATOM 2106 O O . LEU A 1 291 ? 3.226 -10.333 -12.621 1.00 91.56 291 LEU A O 1
ATOM 2110 N N . PRO A 1 292 ? 1.769 -11.324 -14.036 1.00 89.88 292 PRO A N 1
ATOM 2111 C CA . PRO A 1 292 ? 0.871 -11.769 -12.982 1.00 89.88 292 PRO A CA 1
ATOM 2112 C C . PRO A 1 292 ? 1.459 -12.938 -12.182 1.00 89.88 292 PRO A C 1
ATOM 2114 O O . PRO A 1 292 ? 2.321 -13.689 -12.647 1.00 89.88 292 PRO A O 1
ATOM 2117 N N . ALA A 1 293 ? 0.960 -13.121 -10.958 1.00 87.88 293 ALA A N 1
ATOM 2118 C CA . ALA A 1 293 ? 1.383 -14.219 -10.095 1.00 87.88 293 ALA A CA 1
ATOM 2119 C C . ALA A 1 293 ? 1.051 -15.580 -10.720 1.00 87.88 293 ALA A C 1
ATOM 2121 O O . ALA A 1 293 ? -0.068 -15.817 -11.171 1.00 87.88 293 ALA A O 1
ATOM 2122 N N . GLY A 1 294 ? 2.034 -16.483 -10.743 1.00 84.19 294 GLY A N 1
ATOM 2123 C CA . GLY A 1 294 ? 1.873 -17.820 -11.316 1.00 84.19 294 GLY A CA 1
ATOM 2124 C C . GLY A 1 294 ? 1.899 -17.876 -12.847 1.00 84.19 294 GLY A C 1
ATOM 2125 O O . GLY A 1 294 ? 1.626 -18.937 -13.410 1.00 84.19 294 GLY A O 1
ATOM 2126 N N . ALA A 1 295 ? 2.229 -16.778 -13.538 1.00 80.88 295 ALA A N 1
ATOM 2127 C CA . ALA A 1 295 ? 2.330 -16.772 -14.993 1.00 80.88 295 ALA A CA 1
ATOM 2128 C C . ALA A 1 295 ? 3.364 -17.797 -15.486 1.00 80.88 295 ALA A C 1
ATOM 2130 O O . ALA A 1 295 ? 4.495 -17.831 -14.999 1.00 80.88 295 ALA A O 1
ATOM 2131 N N . GLN A 1 296 ? 2.974 -18.611 -16.473 1.00 80.69 296 GLN A N 1
ATOM 2132 C CA . GLN A 1 296 ? 3.872 -19.533 -17.185 1.00 80.69 296 GLN A CA 1
ATOM 2133 C C . GLN A 1 296 ? 4.472 -18.914 -18.451 1.00 80.69 296 GLN A C 1
ATOM 2135 O O . GLN A 1 296 ? 5.558 -19.308 -18.882 1.00 80.69 296 GLN A O 1
ATOM 2140 N N . SER A 1 297 ? 3.771 -17.939 -19.032 1.00 80.12 297 SER A N 1
ATOM 2141 C CA . SER A 1 297 ? 4.180 -17.216 -20.229 1.00 80.12 297 SER A CA 1
ATOM 2142 C C . SER A 1 297 ? 3.967 -15.724 -20.042 1.00 80.12 297 SER A C 1
ATOM 2144 O O . SER A 1 297 ? 2.917 -15.313 -19.548 1.00 80.12 297 SER A O 1
ATOM 2146 N N . LEU A 1 298 ? 4.957 -14.930 -20.441 1.00 83.50 298 LEU A N 1
ATOM 2147 C CA . LEU A 1 298 ? 4.881 -13.478 -20.473 1.00 83.50 298 LEU A CA 1
ATOM 2148 C C . LEU A 1 298 ? 5.151 -13.028 -21.899 1.00 83.50 298 LEU A C 1
ATOM 2150 O O . LEU A 1 298 ? 6.195 -13.331 -22.473 1.00 83.50 298 LEU A O 1
ATOM 2154 N N . VAL A 1 299 ? 4.205 -12.278 -22.447 1.00 80.06 299 VAL A N 1
ATOM 2155 C CA . VAL A 1 299 ? 4.298 -11.724 -23.790 1.00 80.06 299 VAL A CA 1
ATOM 2156 C C . VAL A 1 299 ? 4.174 -10.215 -23.673 1.00 80.06 299 VAL A C 1
ATOM 2158 O O . VAL A 1 299 ? 3.087 -9.702 -23.409 1.00 80.06 299 VAL A O 1
ATOM 2161 N N . VAL A 1 300 ? 5.281 -9.498 -23.862 1.00 78.50 300 VAL A N 1
ATOM 2162 C CA . VAL A 1 300 ? 5.274 -8.034 -23.798 1.00 78.50 300 VAL A CA 1
ATOM 2163 C C . VAL A 1 300 ? 5.025 -7.486 -25.198 1.00 78.50 300 VAL A C 1
ATOM 2165 O O . VAL A 1 300 ? 5.927 -7.410 -26.034 1.00 78.50 300 VAL A O 1
ATOM 2168 N N . LYS A 1 301 ? 3.764 -7.149 -25.475 1.00 65.94 301 LYS A N 1
ATOM 2169 C CA . LYS A 1 301 ? 3.319 -6.623 -26.771 1.00 65.94 301 LYS A CA 1
ATOM 2170 C C . LYS A 1 301 ? 3.221 -5.103 -26.741 1.00 65.94 301 LYS A C 1
ATOM 2172 O O . LYS A 1 301 ? 2.574 -4.547 -25.863 1.00 65.94 301 LYS A O 1
ATOM 2177 N N . SER A 1 302 ? 3.800 -4.462 -27.755 1.00 60.81 302 SER A N 1
ATOM 2178 C CA . SER A 1 302 ? 3.534 -3.069 -28.141 1.00 60.81 302 SER A CA 1
ATOM 2179 C C . SER A 1 302 ? 3.946 -1.976 -27.149 1.00 60.81 302 SER A C 1
ATOM 2181 O O . SER A 1 302 ? 3.645 -0.812 -27.398 1.00 60.81 302 SER A O 1
ATOM 2183 N N . ASN A 1 303 ? 4.683 -2.318 -26.089 1.00 67.19 303 ASN A N 1
ATOM 2184 C CA . ASN A 1 303 ? 5.299 -1.348 -25.186 1.00 67.19 303 ASN A CA 1
ATOM 2185 C C . ASN A 1 303 ? 6.822 -1.372 -25.361 1.00 67.19 303 ASN A C 1
ATOM 2187 O O . ASN A 1 303 ? 7.423 -2.435 -25.170 1.00 67.19 303 ASN A O 1
ATOM 2191 N N . PRO A 1 304 ? 7.462 -0.239 -25.717 1.00 72.62 304 PRO A N 1
ATOM 2192 C CA . PRO A 1 304 ? 8.912 -0.158 -25.759 1.00 72.62 304 PRO A CA 1
ATOM 2193 C C . PRO A 1 304 ? 9.475 -0.384 -24.352 1.00 72.62 304 PRO A C 1
ATOM 2195 O O . PRO A 1 304 ? 9.306 0.451 -23.464 1.00 72.62 304 PRO A O 1
ATOM 2198 N N . ILE A 1 305 ? 10.156 -1.509 -24.133 1.00 79.44 305 ILE A N 1
ATOM 2199 C CA . ILE A 1 305 ? 10.880 -1.738 -22.882 1.00 79.44 305 ILE A CA 1
ATOM 2200 C C . ILE A 1 305 ? 12.221 -1.006 -22.988 1.00 79.44 305 ILE A C 1
ATOM 2202 O O . ILE A 1 305 ? 13.172 -1.484 -23.606 1.00 79.44 305 ILE A O 1
ATOM 2206 N N . GLY A 1 306 ? 12.301 0.166 -22.357 1.00 82.56 306 GLY A N 1
ATOM 2207 C CA . GLY A 1 306 ? 13.563 0.877 -22.168 1.00 82.56 306 GLY A CA 1
ATOM 2208 C C . GLY A 1 306 ? 14.505 0.159 -21.184 1.00 82.56 306 GLY A C 1
ATOM 2209 O O . GLY A 1 306 ? 14.077 -0.728 -20.439 1.00 82.56 306 GLY A O 1
ATOM 2210 N N . PRO A 1 307 ? 15.786 0.566 -21.090 1.00 84.44 307 PRO A N 1
ATOM 2211 C CA . PRO A 1 307 ? 16.779 -0.087 -20.224 1.00 84.44 307 PRO A CA 1
ATOM 2212 C C . PRO A 1 307 ? 16.374 -0.169 -18.744 1.00 84.44 307 PRO A C 1
ATOM 2214 O O . PRO A 1 307 ? 16.744 -1.104 -18.031 1.00 84.44 307 PRO A O 1
ATOM 2217 N N . ALA A 1 308 ? 15.619 0.820 -18.264 1.00 87.06 308 ALA A N 1
ATOM 2218 C CA . ALA A 1 308 ? 15.093 0.845 -16.907 1.00 87.06 308 ALA A CA 1
ATOM 2219 C C . ALA A 1 308 ? 14.025 -0.233 -16.671 1.00 87.06 308 ALA A C 1
ATOM 2221 O O . ALA A 1 308 ? 14.143 -1.017 -15.728 1.00 87.06 308 ALA A O 1
ATOM 2222 N N . ALA A 1 309 ? 13.033 -0.317 -17.561 1.00 87.75 309 ALA A N 1
ATOM 2223 C CA . ALA A 1 309 ? 12.002 -1.348 -17.520 1.00 87.75 309 ALA A CA 1
ATOM 2224 C C . ALA A 1 309 ? 12.595 -2.754 -17.719 1.00 87.75 309 ALA A C 1
ATOM 2226 O O . ALA A 1 309 ? 12.160 -3.691 -17.059 1.00 87.75 309 ALA A O 1
ATOM 2227 N N . ALA A 1 310 ? 13.641 -2.896 -18.541 1.00 88.75 310 ALA A N 1
ATOM 2228 C CA . ALA A 1 310 ? 14.370 -4.156 -18.699 1.00 88.75 310 ALA A CA 1
ATOM 2229 C C . ALA A 1 310 ? 15.065 -4.588 -17.396 1.00 88.75 310 ALA A C 1
ATOM 2231 O O . ALA A 1 310 ? 14.998 -5.756 -17.021 1.00 88.75 310 ALA A O 1
ATOM 2232 N N . THR A 1 311 ? 15.678 -3.645 -16.669 1.00 91.19 311 THR A N 1
ATOM 2233 C CA . THR A 1 311 ? 16.294 -3.919 -15.356 1.00 91.19 311 THR A CA 1
ATOM 2234 C C . THR A 1 311 ? 15.240 -4.361 -14.337 1.00 91.19 311 THR A C 1
ATOM 2236 O O . THR A 1 311 ? 15.465 -5.295 -13.569 1.00 91.19 311 THR A O 1
ATOM 2239 N N . LEU A 1 312 ? 14.077 -3.700 -14.335 1.00 92.25 312 LEU A N 1
ATOM 2240 C CA . LEU A 1 312 ? 12.948 -4.073 -13.486 1.00 92.25 312 LEU A CA 1
ATOM 2241 C C . LEU A 1 312 ? 12.430 -5.474 -13.818 1.00 92.25 312 LEU A C 1
ATOM 2243 O O . LEU A 1 312 ? 12.296 -6.300 -12.917 1.00 92.25 312 LEU A O 1
ATOM 2247 N N . LEU A 1 313 ? 12.209 -5.753 -15.104 1.00 91.94 313 LEU A N 1
ATOM 2248 C CA . LEU A 1 313 ? 11.767 -7.055 -15.584 1.00 91.94 313 LEU A CA 1
ATOM 2249 C C . LEU A 1 313 ? 12.750 -8.154 -15.167 1.00 91.94 313 LEU A C 1
ATOM 2251 O O . LEU A 1 313 ? 12.330 -9.134 -14.564 1.00 91.94 313 LEU A O 1
ATOM 2255 N N . ALA A 1 314 ? 14.054 -7.967 -15.395 1.00 9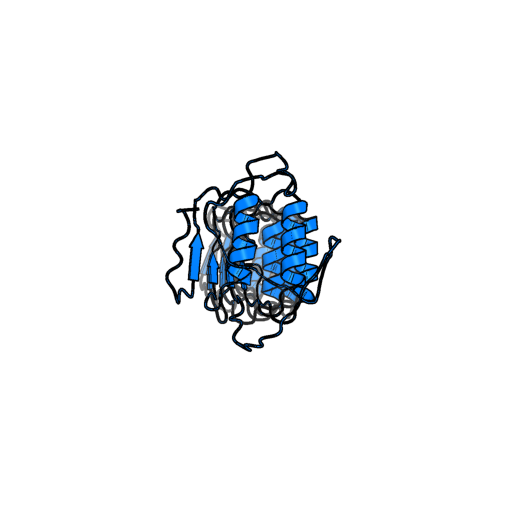0.69 314 ALA A N 1
ATOM 2256 C CA . ALA A 1 314 ? 15.084 -8.923 -14.987 1.00 90.69 314 ALA A CA 1
ATOM 2257 C C . ALA A 1 314 ? 15.045 -9.219 -13.475 1.00 90.69 314 ALA A C 1
ATOM 2259 O O . ALA A 1 314 ? 15.110 -10.379 -13.066 1.00 90.69 314 ALA A O 1
ATOM 2260 N N . GLY A 1 315 ? 14.871 -8.186 -12.644 1.00 91.88 315 GLY A N 1
ATOM 2261 C CA . GLY A 1 315 ? 14.757 -8.338 -11.193 1.00 91.88 315 GLY A CA 1
ATOM 2262 C C . GLY A 1 315 ? 13.560 -9.178 -10.749 1.00 91.88 315 GLY A C 1
ATOM 2263 O O . GLY A 1 315 ? 13.708 -10.029 -9.875 1.00 91.88 315 GLY A O 1
ATOM 2264 N N . VAL A 1 316 ? 12.392 -8.981 -11.363 1.00 91.31 316 VAL A N 1
ATOM 2265 C CA . VAL A 1 316 ? 11.180 -9.759 -11.045 1.00 91.31 316 VAL A CA 1
ATOM 2266 C C . VAL A 1 316 ? 11.288 -11.182 -11.603 1.00 91.31 316 VAL A C 1
ATOM 2268 O O . VAL A 1 316 ? 10.930 -12.142 -10.924 1.00 91.31 316 VAL A O 1
ATOM 2271 N N . LEU A 1 317 ? 11.848 -11.343 -12.807 1.00 90.94 317 LEU A N 1
ATOM 2272 C CA . LEU A 1 317 ? 12.066 -12.648 -13.439 1.00 90.94 317 LEU A CA 1
ATOM 2273 C C . LEU A 1 317 ? 12.983 -13.552 -12.617 1.00 90.94 317 LEU A C 1
ATOM 2275 O O . LEU A 1 317 ? 12.678 -14.732 -12.476 1.00 90.94 317 LEU A O 1
ATOM 2279 N N . LYS A 1 318 ? 14.044 -13.001 -12.011 1.00 91.12 318 LYS A N 1
ATOM 2280 C CA . LYS A 1 318 ? 14.923 -13.732 -11.081 1.00 91.12 318 LYS A CA 1
ATOM 2281 C C . LYS A 1 318 ? 14.137 -14.420 -9.953 1.00 91.12 318 LYS A C 1
ATOM 2283 O O . LYS A 1 318 ? 14.548 -15.468 -9.462 1.00 91.12 318 LYS A O 1
ATOM 2288 N N . LEU A 1 319 ? 13.037 -13.808 -9.515 1.00 88.94 319 LEU A N 1
ATOM 2289 C CA . LEU A 1 319 ? 12.217 -14.268 -8.393 1.00 88.94 319 LEU A CA 1
ATOM 2290 C C . LEU A 1 319 ? 10.980 -15.059 -8.840 1.00 88.94 319 LEU A C 1
ATOM 2292 O O . LEU A 1 319 ? 10.319 -15.682 -8.006 1.00 88.94 319 LEU A O 1
ATOM 2296 N N . SER A 1 320 ? 10.660 -15.052 -10.135 1.00 86.00 320 SER A N 1
ATOM 2297 C CA . SER A 1 320 ? 9.557 -15.828 -10.689 1.00 86.00 320 SER A CA 1
ATOM 2298 C C . SER A 1 320 ? 9.908 -17.314 -10.712 1.00 86.00 320 SER A C 1
ATOM 2300 O O . SER A 1 320 ? 10.909 -17.729 -11.288 1.00 86.00 320 SER A O 1
ATOM 2302 N N . GLN A 1 321 ? 9.066 -18.135 -10.086 1.00 82.62 321 GLN A N 1
ATOM 2303 C CA . GLN A 1 321 ? 9.260 -19.590 -10.021 1.00 82.62 321 GLN A CA 1
ATOM 2304 C C . GLN A 1 321 ? 8.497 -20.342 -11.117 1.00 82.62 321 GLN A C 1
ATOM 2306 O O . GLN A 1 321 ? 8.694 -21.541 -11.301 1.00 82.62 321 GLN A O 1
ATOM 2311 N N . THR A 1 322 ? 7.585 -19.658 -11.808 1.00 84.38 322 THR A N 1
ATOM 2312 C CA . THR A 1 322 ? 6.592 -20.281 -12.694 1.00 84.38 322 THR A CA 1
ATOM 2313 C C . THR A 1 322 ? 6.797 -19.953 -14.160 1.00 84.38 322 THR A C 1
ATOM 2315 O O . THR A 1 322 ? 6.298 -20.688 -15.012 1.00 84.38 322 THR A O 1
ATOM 2318 N N . LEU A 1 323 ? 7.508 -18.866 -14.470 1.00 86.38 323 LEU A N 1
ATOM 2319 C CA . LEU A 1 323 ? 7.653 -18.415 -15.844 1.00 86.38 323 LEU A CA 1
ATOM 2320 C C . LEU A 1 323 ? 8.614 -19.326 -16.610 1.00 86.38 323 LEU A C 1
ATOM 2322 O O . LEU A 1 323 ? 9.766 -19.499 -16.229 1.00 86.38 323 LEU A O 1
ATOM 2326 N N . THR A 1 324 ? 8.135 -19.884 -17.719 1.00 85.50 324 THR A N 1
ATOM 2327 C CA . THR A 1 324 ? 8.915 -20.778 -18.592 1.00 85.50 324 THR A CA 1
ATOM 2328 C C . THR A 1 324 ? 9.156 -20.181 -19.971 1.00 85.50 324 THR A C 1
ATOM 2330 O O . THR A 1 324 ? 10.092 -20.574 -20.660 1.00 85.50 324 THR A O 1
ATOM 2333 N N . THR A 1 325 ? 8.321 -19.224 -20.382 1.00 85.62 325 THR A N 1
ATOM 2334 C CA . THR A 1 325 ? 8.392 -18.600 -21.703 1.00 85.62 325 THR A CA 1
ATOM 2335 C C . THR A 1 325 ? 8.296 -17.083 -21.587 1.00 85.62 325 THR A C 1
ATOM 2337 O O . THR A 1 325 ? 7.442 -16.551 -20.876 1.00 85.62 325 THR A O 1
ATOM 2340 N N . LEU A 1 326 ? 9.189 -16.390 -22.291 1.00 84.81 326 LEU A N 1
ATOM 2341 C CA . LEU A 1 326 ? 9.260 -14.935 -22.343 1.00 84.81 326 LEU A CA 1
ATOM 2342 C C . LEU A 1 326 ? 9.367 -14.496 -23.805 1.00 84.81 326 LEU A C 1
ATOM 2344 O O . LEU A 1 326 ? 10.359 -14.792 -24.469 1.00 84.81 326 LEU A O 1
ATOM 2348 N N . ASP A 1 327 ? 8.350 -13.792 -24.294 1.00 82.81 327 ASP A N 1
ATOM 2349 C CA . ASP A 1 327 ? 8.320 -13.218 -25.637 1.00 82.81 327 ASP A CA 1
ATOM 2350 C C . ASP A 1 327 ? 8.474 -11.692 -25.571 1.00 82.81 327 ASP A C 1
ATOM 2352 O O . ASP A 1 327 ? 7.607 -10.970 -25.068 1.00 82.81 327 ASP A O 1
ATOM 2356 N N . LEU A 1 328 ? 9.605 -11.221 -26.101 1.00 80.12 328 LEU A N 1
ATOM 2357 C CA . LEU A 1 328 ? 9.988 -9.811 -26.214 1.00 80.12 328 LEU A CA 1
ATOM 2358 C C . LEU A 1 328 ? 10.058 -9.347 -27.679 1.00 80.12 328 LEU A C 1
ATOM 2360 O O . LEU A 1 328 ? 10.545 -8.256 -27.959 1.00 80.12 328 LEU A O 1
ATOM 2364 N N . SER A 1 329 ? 9.590 -10.155 -28.635 1.00 72.75 329 SER A N 1
ATOM 2365 C CA . SER A 1 329 ? 9.738 -9.892 -30.077 1.00 72.75 329 SER A CA 1
ATOM 2366 C C . SER A 1 329 ? 9.134 -8.557 -30.533 1.00 72.75 329 SER A C 1
ATOM 2368 O O . SER A 1 329 ? 9.595 -7.966 -31.506 1.00 72.75 329 SER A O 1
ATOM 2370 N N . SER A 1 330 ? 8.123 -8.066 -29.813 1.00 69.44 330 SER A N 1
ATOM 2371 C CA . SER A 1 330 ? 7.368 -6.849 -30.133 1.00 69.44 330 SER A CA 1
ATOM 2372 C C . SER A 1 330 ? 7.558 -5.725 -29.106 1.00 69.44 330 SER A C 1
ATOM 2374 O O . SER A 1 330 ? 6.771 -4.779 -29.088 1.00 69.44 330 SER A O 1
ATOM 2376 N N . SER A 1 331 ? 8.573 -5.824 -28.239 1.00 67.06 331 SER A N 1
ATOM 2377 C CA . SER A 1 331 ? 8.815 -4.863 -27.152 1.00 67.06 331 SER A CA 1
ATOM 2378 C C . SER A 1 331 ? 9.841 -3.780 -27.493 1.00 67.06 331 SER A C 1
ATOM 2380 O O . SER A 1 331 ? 10.186 -2.972 -26.639 1.00 67.06 331 SER A O 1
ATOM 2382 N N . GLY A 1 332 ? 10.381 -3.758 -28.717 1.00 65.12 332 GLY A N 1
ATOM 2383 C CA . GLY A 1 332 ? 11.296 -2.701 -29.160 1.00 65.12 332 GLY A CA 1
ATOM 2384 C C . GLY A 1 332 ? 12.621 -2.603 -28.388 1.00 65.12 332 GLY A C 1
ATOM 2385 O O . GLY A 1 332 ? 13.314 -1.602 -28.535 1.00 65.12 332 GLY A O 1
ATOM 2386 N N . ILE A 1 333 ? 13.005 -3.630 -27.613 1.00 64.50 333 ILE A N 1
ATOM 2387 C CA . ILE A 1 333 ? 14.265 -3.700 -26.833 1.00 64.50 333 ILE A CA 1
ATOM 2388 C C . ILE A 1 333 ? 15.527 -3.472 -27.695 1.00 64.50 333 ILE A C 1
ATOM 2390 O O . ILE A 1 333 ? 16.587 -3.100 -27.194 1.00 64.50 333 ILE A O 1
ATOM 2394 N N . CYS A 1 334 ? 15.414 -3.618 -29.013 1.00 49.91 334 CYS A N 1
ATOM 2395 C CA . CYS A 1 334 ? 16.522 -3.611 -29.963 1.00 49.91 334 CYS A CA 1
ATOM 2396 C C . CYS A 1 334 ? 16.912 -2.218 -30.506 1.00 49.91 334 CYS A C 1
ATOM 2398 O O . CYS A 1 334 ? 17.079 -2.063 -31.715 1.00 49.91 334 CYS A O 1
ATOM 2400 N N . GLN A 1 335 ? 17.107 -1.214 -29.642 1.00 48.66 335 GLN A N 1
ATOM 2401 C CA . GLN A 1 335 ? 17.916 -0.024 -29.989 1.00 48.66 335 GLN A CA 1
ATOM 2402 C C . GLN A 1 335 ? 19.150 0.180 -29.095 1.00 48.66 335 GLN A C 1
ATOM 2404 O O . GLN A 1 335 ? 19.917 1.111 -29.328 1.00 48.66 335 GLN A O 1
ATOM 2409 N N . VAL A 1 336 ? 19.399 -0.699 -28.116 1.00 41.16 336 VAL A N 1
ATOM 2410 C CA . VAL A 1 336 ? 20.618 -0.660 -27.292 1.00 41.16 336 VAL A CA 1
ATOM 2411 C C . VAL A 1 336 ? 21.465 -1.895 -27.588 1.00 41.16 336 VAL A C 1
ATOM 2413 O O . VAL A 1 336 ? 21.050 -3.028 -27.366 1.00 41.16 336 VAL A O 1
ATOM 2416 N N . THR A 1 337 ? 22.649 -1.658 -28.142 1.00 36.56 337 THR A N 1
ATOM 2417 C CA . THR A 1 337 ? 23.640 -2.634 -28.612 1.00 36.56 337 THR A CA 1
ATOM 2418 C C . THR A 1 337 ? 24.425 -3.314 -27.487 1.00 36.56 337 THR A C 1
ATOM 2420 O O . THR A 1 337 ? 25.628 -3.469 -27.629 1.00 36.56 337 THR A O 1
ATOM 2423 N N . ASP A 1 338 ? 23.790 -3.745 -26.397 1.00 38.69 338 ASP A N 1
ATOM 2424 C CA . ASP A 1 338 ? 24.476 -4.529 -25.362 1.00 38.69 338 ASP A CA 1
ATOM 2425 C C . ASP A 1 338 ? 23.589 -5.674 -24.855 1.00 38.69 338 ASP A C 1
ATOM 2427 O O . ASP A 1 338 ? 22.502 -5.485 -24.312 1.00 38.69 338 ASP A O 1
ATOM 2431 N N . TYR A 1 339 ? 24.074 -6.892 -25.084 1.00 36.91 339 TYR A N 1
ATOM 2432 C CA . TYR A 1 339 ? 23.483 -8.167 -24.689 1.00 36.91 339 TYR A CA 1
ATOM 2433 C C . TYR A 1 339 ? 23.433 -8.271 -23.154 1.00 36.91 339 TYR A C 1
ATOM 2435 O O . TYR A 1 339 ? 24.479 -8.276 -22.504 1.00 36.91 339 TYR A O 1
ATOM 2443 N N . VAL A 1 340 ? 22.237 -8.375 -22.563 1.00 41.12 340 VAL A N 1
ATOM 2444 C CA . VAL A 1 340 ? 22.079 -8.661 -21.127 1.00 41.12 340 VAL A CA 1
ATOM 2445 C C . VAL A 1 340 ? 21.914 -10.168 -20.951 1.00 41.12 340 VAL A C 1
ATOM 2447 O O . VAL A 1 340 ? 20.907 -10.753 -21.342 1.00 41.12 340 VAL A O 1
ATOM 2450 N N . ASP A 1 341 ? 22.943 -10.791 -20.387 1.00 36.97 341 ASP A N 1
ATOM 2451 C CA . ASP A 1 341 ? 22.943 -12.187 -19.960 1.00 36.97 341 ASP A CA 1
ATOM 2452 C C . ASP A 1 341 ? 21.949 -12.372 -18.804 1.00 36.97 341 ASP A C 1
ATOM 2454 O O . ASP A 1 341 ? 22.173 -11.862 -17.711 1.00 36.97 341 ASP A O 1
ATOM 2458 N N . ALA A 1 342 ? 20.860 -13.107 -19.041 1.00 35.09 342 ALA A N 1
ATOM 2459 C CA . ALA A 1 342 ? 19.815 -13.368 -18.048 1.00 35.09 342 ALA A CA 1
ATOM 2460 C C . ALA A 1 342 ? 20.281 -14.239 -16.859 1.00 35.09 342 ALA A C 1
ATOM 2462 O O . ALA A 1 342 ? 19.507 -14.465 -15.930 1.00 35.09 342 ALA A O 1
ATOM 2463 N N . THR A 1 343 ? 21.518 -14.750 -16.889 1.00 30.86 343 THR A N 1
ATOM 2464 C CA . THR A 1 343 ? 22.131 -15.518 -15.793 1.00 30.86 343 THR A CA 1
ATOM 2465 C C . THR A 1 343 ? 23.096 -14.704 -14.920 1.00 30.86 343 THR A C 1
ATOM 2467 O O . THR A 1 343 ? 23.643 -15.251 -13.959 1.00 30.86 343 THR A O 1
ATOM 2470 N N . LYS A 1 344 ? 23.284 -13.408 -15.211 1.00 33.47 344 LYS A N 1
ATOM 2471 C CA . LYS A 1 344 ? 24.050 -12.449 -14.395 1.00 33.47 344 LYS A CA 1
ATOM 2472 C C . LYS A 1 344 ? 23.150 -11.395 -13.762 1.00 33.47 344 LYS A C 1
ATOM 2474 O O . LYS A 1 344 ? 23.560 -10.883 -12.697 1.00 33.47 344 LYS A O 1
#

Sequence (344 aa):
CDAFDLPAGAQSLVVKSNPIGPAAATLLAGVLKLSQTLTTLDLSSSGICQVTDYVDATKVSGESKEVGAEVVYQGRELIVSEAKDFTEKREVTVETTVEVKDVVVSKLRLADVTGVLAIAKGLTASRSLITVNLLGNSIPLVAAQQLVAVFKQHQTLQTLCGFQPGQSEADLSGSELRPADGILIAADLRFNRSLLNLRLGGNELADEGAAALAEALKCNKMLATLDLSGNELGPNGAAAFARALAVNSTLSYLDVSSNSITDSGMRNIGASLLSSSASKLGALKCDAFDLPAGAQSLVVKSNPIGPAAATLLAGVLKLSQTLTTLDLSSSGICQVTDYVDATK

Radius of gyration: 26.37 Å; chains: 1; bounding box: 64×53×83 Å

Organism: Emiliania huxleyi (NCBI:txid2903)

pLDDT: mean 70.58, std 26.24, range [19.61, 98.56]

Foldseek 3Di:
DVPDDDPQQDQEDADAQAQQEPVNVVVVVVCLVPDLHYAYYACANNQHPDDPDDDPPVPDDDDDPDDDDDDDDDDDDDDDDDDDDDDDDDDDDDPRRDHHAEYEDAQNQPCDLVSLVVVLVVLLPDQRYAYYAHWHNNYDQVSLVSSLVSQVVHDRYQAHRGDDVQDQEDACAPVQGALSNLLRVLSNLLRDDRHAYYEHAQYANELNSLLSNLVSQLRHQRHAEYECHNHQYELNSLLSNLVSQLRHQRHQEYEHANYHYDLNSLLSNLVSLVPHPRGLNLFYHYNQAGRHALDQEGARADAACDPSNVSNVLSSPVNHPRHDYYHCPHNNPPPDPDDDDSVD